Protein AF-A0A8C8XT59-F1 (afdb_monomer)

Structure (mmCIF, N/CA/C/O backbone):
data_AF-A0A8C8XT59-F1
#
_entry.id   AF-A0A8C8XT59-F1
#
loop_
_atom_site.group_PDB
_atom_site.id
_atom_site.type_symbol
_atom_site.label_atom_id
_atom_site.label_alt_id
_atom_site.label_comp_id
_atom_site.label_asym_id
_atom_site.label_entity_id
_atom_site.label_seq_id
_atom_site.pdbx_PDB_ins_code
_atom_site.Cartn_x
_atom_site.Cartn_y
_atom_site.Cartn_z
_atom_site.occupancy
_atom_site.B_iso_or_equiv
_atom_site.auth_seq_id
_atom_site.auth_comp_id
_atom_site.auth_asym_id
_atom_site.auth_atom_id
_atom_site.pdbx_PDB_model_num
ATOM 1 N N . MET A 1 1 ? -7.617 4.349 10.724 1.00 51.00 1 MET A N 1
ATOM 2 C CA . MET A 1 1 ? -8.343 3.074 10.554 1.00 51.00 1 MET A CA 1
ATOM 3 C C . MET A 1 1 ? -9.628 3.257 11.309 1.00 51.00 1 MET A C 1
ATOM 5 O O . MET A 1 1 ? -9.541 3.579 12.490 1.00 51.00 1 MET A O 1
ATOM 9 N N . LEU A 1 2 ? -10.764 3.167 10.626 1.00 57.12 2 LEU A N 1
ATOM 10 C CA . LEU A 1 2 ? -12.058 3.222 11.280 1.00 57.12 2 LEU A CA 1
ATOM 11 C C . LEU A 1 2 ? -12.527 1.781 11.447 1.00 57.12 2 LEU A C 1
ATOM 13 O O . LEU A 1 2 ? -12.798 1.103 10.459 1.00 57.12 2 LEU A O 1
ATOM 17 N N . VAL A 1 3 ? -12.543 1.302 12.685 1.00 63.03 3 VAL A N 1
ATOM 18 C CA . VAL A 1 3 ? -13.154 0.014 13.006 1.00 63.03 3 VAL A CA 1
ATOM 19 C C . VAL A 1 3 ? -14.511 0.298 13.617 1.00 63.03 3 VAL A C 1
ATOM 21 O O . VAL A 1 3 ? -14.609 1.035 14.602 1.00 63.03 3 VAL A O 1
ATOM 24 N N . VAL A 1 4 ? -15.543 -0.256 12.991 1.00 64.31 4 VAL A N 1
ATOM 25 C CA . VAL A 1 4 ? -16.928 -0.114 13.422 1.00 64.31 4 VAL A CA 1
ATOM 26 C C . VAL A 1 4 ? -17.381 -1.451 13.983 1.00 64.31 4 VAL A C 1
ATOM 28 O O . VAL A 1 4 ? -17.312 -2.476 13.304 1.00 64.31 4 VAL A O 1
ATOM 31 N N . LEU A 1 5 ? -17.814 -1.439 15.238 1.00 64.94 5 LEU A N 1
ATOM 32 C CA . LEU A 1 5 ? -18.281 -2.619 15.953 1.00 64.94 5 LEU A CA 1
ATOM 33 C C . LEU A 1 5 ? -19.742 -2.391 16.338 1.00 64.94 5 LEU A C 1
ATOM 35 O O . LEU A 1 5 ? -20.040 -1.506 17.144 1.00 64.94 5 LEU A O 1
ATOM 39 N N . GLY A 1 6 ? -20.637 -3.171 15.738 1.00 49.97 6 GLY A N 1
ATOM 40 C CA . GLY A 1 6 ? -22.058 -3.224 16.077 1.00 49.97 6 GLY A CA 1
ATOM 41 C C . GLY A 1 6 ? -22.352 -4.430 16.966 1.00 49.97 6 GLY A C 1
ATOM 42 O O . GLY A 1 6 ? -21.678 -5.452 16.872 1.00 49.97 6 GLY A O 1
ATOM 43 N N . VAL A 1 7 ? -23.345 -4.335 17.846 1.00 54.53 7 VAL A N 1
ATOM 44 C CA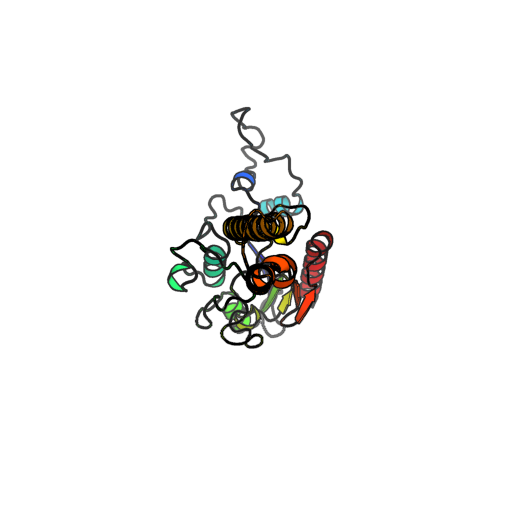 . VAL A 1 7 ? -23.815 -5.487 18.632 1.00 54.53 7 VAL A CA 1
ATOM 45 C C . VAL A 1 7 ? -24.794 -6.272 17.761 1.00 54.53 7 VAL A C 1
ATOM 47 O O . VAL A 1 7 ? -25.781 -5.703 17.303 1.00 54.53 7 VAL A O 1
ATOM 50 N N . GLY A 1 8 ? -24.521 -7.552 17.496 1.00 46.69 8 GLY A N 1
ATOM 51 C CA . GLY A 1 8 ? -25.409 -8.385 16.687 1.00 46.69 8 GLY A CA 1
ATOM 52 C C . GLY A 1 8 ? -26.738 -8.698 17.394 1.00 46.69 8 GLY A C 1
ATOM 53 O O . GLY A 1 8 ? -26.824 -8.633 18.624 1.00 46.69 8 GLY A O 1
ATOM 54 N N . PRO A 1 9 ? -27.781 -9.102 16.645 1.00 45.72 9 PRO A N 1
ATOM 55 C CA . PRO A 1 9 ? -29.134 -9.303 17.174 1.00 45.72 9 PRO A CA 1
ATOM 56 C C . PRO A 1 9 ? -29.263 -10.427 18.220 1.00 45.72 9 PRO A C 1
ATOM 58 O O . PRO A 1 9 ? -30.273 -10.490 18.916 1.00 45.72 9 PRO A O 1
ATOM 61 N N . SER A 1 10 ? -28.268 -11.314 18.361 1.00 44.22 10 SER A N 1
ATOM 62 C CA . SER A 1 10 ? -28.279 -12.403 19.354 1.00 44.22 10 SER A CA 1
ATOM 63 C C . SER A 1 10 ? -27.619 -12.047 20.690 1.00 44.22 10 SER A C 1
ATOM 65 O O . SER A 1 10 ? -27.67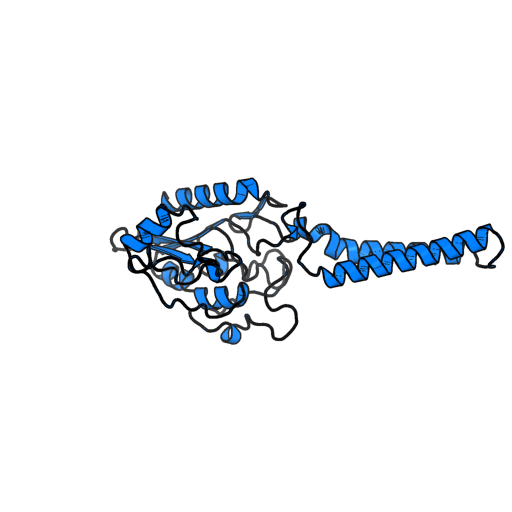4 -12.848 21.625 1.00 44.22 10 SER A O 1
ATOM 67 N N . ALA A 1 11 ? -26.962 -10.890 20.803 1.00 45.44 11 ALA A N 1
ATOM 68 C CA . ALA A 1 11 ? -26.290 -10.490 22.030 1.00 45.44 11 ALA A CA 1
ATOM 69 C C . ALA A 1 11 ? -27.278 -9.751 22.946 1.00 45.44 11 ALA A C 1
ATOM 71 O O . ALA A 1 11 ? -27.765 -8.671 22.633 1.00 45.44 11 ALA A O 1
ATOM 72 N N . SER A 1 12 ? -27.545 -10.324 24.123 1.00 38.19 12 SER A N 1
ATOM 73 C CA . SER A 1 12 ? -28.412 -9.779 25.185 1.00 38.19 12 SER A CA 1
ATOM 74 C C . SER A 1 12 ? -27.895 -8.465 25.823 1.00 38.19 12 SER A C 1
ATOM 76 O O . SER A 1 12 ? -28.272 -8.118 26.947 1.00 38.19 12 SER A O 1
ATOM 78 N N . ALA A 1 13 ? -27.015 -7.722 25.153 1.00 38.34 13 ALA A N 1
ATOM 79 C CA . ALA A 1 13 ? -26.437 -6.481 25.642 1.00 38.34 13 ALA A CA 1
ATOM 80 C C . ALA A 1 13 ? -27.079 -5.286 24.928 1.00 38.34 13 ALA A C 1
ATOM 82 O O . ALA A 1 13 ? -27.217 -5.268 23.709 1.00 38.34 13 ALA A O 1
ATOM 83 N N . ARG A 1 14 ? -27.478 -4.279 25.714 1.00 36.91 14 ARG A N 1
ATOM 84 C CA . ARG A 1 14 ? -27.956 -2.971 25.240 1.00 36.91 14 ARG A CA 1
ATOM 85 C C . ARG A 1 14 ? -27.095 -2.463 24.078 1.00 36.91 14 ARG A C 1
ATOM 87 O O . ARG A 1 14 ? -25.882 -2.629 24.109 1.00 36.91 14 ARG A O 1
ATOM 94 N N . HIS A 1 15 ? -27.748 -1.828 23.104 1.00 38.19 15 HIS A N 1
ATOM 95 C CA . HIS A 1 15 ? -27.184 -1.226 21.894 1.00 38.19 15 HIS A CA 1
ATOM 96 C C . HIS A 1 15 ? -25.965 -0.338 22.220 1.00 38.19 15 HIS A C 1
ATOM 98 O O . HIS A 1 15 ? -26.098 0.862 22.446 1.00 38.19 15 HIS A O 1
ATOM 104 N N . HIS A 1 16 ? -24.773 -0.925 22.285 1.00 45.91 16 HIS A N 1
ATOM 105 C CA . HIS A 1 16 ? -23.523 -0.223 22.549 1.00 45.91 16 HIS A CA 1
ATOM 106 C C . HIS A 1 16 ? -22.630 -0.377 21.326 1.00 45.91 16 HIS A C 1
ATOM 108 O O . HIS A 1 16 ? -21.853 -1.319 21.210 1.00 45.91 16 HIS A O 1
ATOM 114 N N . MET A 1 17 ? -22.771 0.561 20.395 1.00 43.22 17 MET A N 1
ATOM 115 C CA . MET A 1 17 ? -21.865 0.678 19.263 1.00 43.22 17 MET A CA 1
ATOM 116 C C . MET A 1 17 ? -20.533 1.255 19.744 1.00 43.22 17 MET A C 1
ATOM 118 O O . MET A 1 17 ? -20.506 2.305 20.388 1.00 43.22 17 MET A O 1
ATOM 122 N N . GLN A 1 18 ? -19.429 0.573 19.442 1.00 53.47 18 GLN A N 1
ATOM 123 C CA . GLN A 1 18 ? -18.085 1.048 19.771 1.00 53.47 18 GLN A CA 1
ATOM 124 C C . GLN A 1 18 ? -17.338 1.415 18.492 1.00 53.47 18 GLN A C 1
ATOM 126 O O . GLN A 1 18 ? -17.106 0.590 17.609 1.00 53.47 18 GLN A O 1
ATOM 131 N N . LEU A 1 19 ? -16.952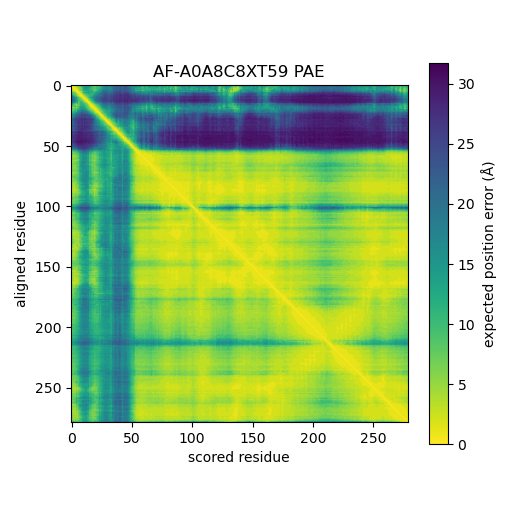 2.686 18.408 1.00 50.00 19 LEU A N 1
ATOM 132 C CA . LEU A 1 19 ? -16.080 3.215 17.368 1.00 50.00 19 LEU A CA 1
ATOM 133 C C . LEU A 1 19 ? -14.646 3.205 17.889 1.00 50.00 19 LEU A C 1
ATOM 135 O O . LEU A 1 19 ? -14.286 3.994 18.761 1.00 50.00 19 LEU A O 1
ATOM 139 N N . LEU A 1 20 ? -13.817 2.321 17.338 1.00 55.84 20 LEU A N 1
ATOM 140 C CA . LEU A 1 20 ? -12.383 2.330 17.602 1.00 55.84 20 LEU A CA 1
ATOM 141 C C . LEU A 1 20 ? -11.686 3.111 16.491 1.00 55.84 20 LEU A C 1
ATOM 143 O O . LEU A 1 20 ? -11.469 2.631 15.375 1.00 55.84 20 LEU A O 1
ATOM 147 N N . LEU A 1 21 ? -11.336 4.352 16.818 1.00 48.53 21 LEU A N 1
ATOM 148 C CA . LEU A 1 21 ? -10.569 5.230 15.951 1.00 48.53 21 LEU A CA 1
ATOM 149 C C . LEU A 1 21 ? -9.083 5.066 16.257 1.00 48.53 21 LEU A C 1
ATOM 151 O O . LEU A 1 21 ? -8.594 5.545 17.277 1.00 48.53 21 LEU A O 1
ATOM 155 N N . LYS A 1 22 ? -8.338 4.460 15.327 1.00 43.72 22 LYS A N 1
ATOM 156 C CA . LYS A 1 22 ? -6.908 4.761 15.221 1.00 43.72 22 LYS A CA 1
ATOM 157 C C . LYS A 1 22 ? -6.769 5.933 14.252 1.00 43.72 22 LYS A C 1
ATOM 159 O O . LYS A 1 22 ? -7.074 5.732 13.065 1.00 43.72 22 LYS A O 1
ATOM 164 N N . PRO A 1 23 ? -6.345 7.121 14.710 1.00 33.69 23 PRO A N 1
ATOM 165 C CA . PRO A 1 23 ? -6.149 8.268 13.839 1.00 33.69 23 PRO A CA 1
ATOM 166 C C . PRO A 1 23 ? -5.314 7.859 12.626 1.00 33.69 23 PRO A C 1
ATOM 168 O O . PRO A 1 23 ? -4.340 7.106 12.725 1.00 33.69 23 PRO A O 1
ATOM 171 N N . ILE A 1 24 ? -5.797 8.255 11.451 1.00 35.69 24 ILE A N 1
ATOM 172 C CA . ILE A 1 24 ? -5.065 8.104 10.196 1.00 35.69 24 ILE A CA 1
ATOM 173 C C . ILE A 1 24 ? -3.768 8.886 10.388 1.00 35.69 24 ILE A C 1
ATOM 175 O O . ILE A 1 24 ? -3.827 9.995 10.907 1.00 35.69 24 ILE A O 1
ATOM 179 N N . GLU A 1 25 ? -2.627 8.282 10.049 1.00 35.12 25 GLU A N 1
ATOM 180 C CA . GLU A 1 25 ? -1.307 8.919 10.098 1.00 35.12 25 GLU A CA 1
ATOM 181 C C . GLU A 1 25 ? -1.382 10.302 9.436 1.00 35.12 25 GLU A C 1
ATOM 183 O O . GLU A 1 25 ? -1.327 10.421 8.215 1.00 35.12 25 GLU A O 1
ATOM 188 N N . MET A 1 26 ? -1.565 11.348 10.245 1.00 27.73 26 MET A N 1
ATOM 189 C CA . MET A 1 26 ? -1.237 12.708 9.859 1.00 27.73 26 MET A CA 1
ATOM 190 C C . MET A 1 26 ? 0.275 12.801 9.989 1.00 27.73 26 MET A C 1
ATOM 192 O O . MET A 1 26 ? 0.849 12.383 10.992 1.00 27.73 26 MET A O 1
ATOM 196 N N . HIS A 1 27 ? 0.914 13.273 8.927 1.00 28.00 27 HIS A N 1
ATOM 197 C CA . HIS A 1 27 ? 2.349 13.168 8.672 1.00 28.00 27 HIS A CA 1
ATOM 198 C C . HIS A 1 27 ? 3.265 13.929 9.650 1.00 28.00 27 HIS A C 1
ATOM 200 O O . HIS A 1 27 ? 4.450 14.091 9.364 1.00 28.00 27 HIS A O 1
ATOM 206 N N . SER A 1 28 ? 2.782 14.378 10.810 1.00 27.06 28 SER A N 1
ATOM 207 C CA . SER A 1 28 ? 3.645 14.943 11.837 1.00 27.06 28 SER A CA 1
ATOM 208 C C . SER A 1 28 ? 3.163 14.612 13.250 1.00 27.06 28 SER A C 1
ATOM 210 O O . SER A 1 28 ? 1.988 14.712 13.599 1.00 27.06 28 SER A O 1
ATOM 212 N N . ALA A 1 29 ? 4.122 14.263 14.106 1.00 29.53 29 ALA A N 1
ATOM 213 C CA . ALA A 1 29 ? 3.926 14.141 15.547 1.00 29.53 29 ALA A CA 1
ATOM 214 C C . ALA A 1 29 ? 3.460 15.460 16.208 1.00 29.53 29 ALA A C 1
ATOM 216 O O . ALA A 1 29 ? 3.043 15.445 17.363 1.00 29.53 29 ALA A O 1
ATOM 217 N N . SER A 1 30 ? 3.491 16.588 15.485 1.00 28.59 30 SER A N 1
ATOM 218 C CA . SER A 1 30 ? 3.105 17.909 15.989 1.00 28.59 30 SER A CA 1
ATOM 219 C C . SER A 1 30 ? 1.592 18.152 16.059 1.00 28.59 30 SER A C 1
ATOM 221 O O . SER A 1 30 ? 1.168 19.048 16.780 1.00 28.59 30 SER A O 1
ATOM 223 N N . THR A 1 31 ? 0.741 17.350 15.404 1.00 34.50 31 THR A N 1
ATOM 224 C CA . THR A 1 31 ? -0.724 17.565 15.461 1.00 34.50 31 THR A CA 1
ATOM 225 C C . THR A 1 31 ? -1.366 17.072 16.769 1.00 34.50 31 THR A C 1
ATOM 227 O O . THR A 1 31 ? -2.452 17.514 17.131 1.00 34.50 31 THR A O 1
ATOM 230 N N . PHE A 1 32 ? -0.706 16.181 17.519 1.00 36.03 32 PHE A N 1
ATOM 231 C CA . PHE A 1 32 ? -1.263 15.607 18.755 1.00 36.03 32 PHE A CA 1
ATOM 232 C C . PHE A 1 32 ? -1.091 16.475 20.005 1.00 36.03 32 PHE A C 1
ATOM 234 O O . PHE A 1 32 ? -1.748 16.231 21.014 1.00 36.03 32 PHE A O 1
ATOM 241 N N . GLN A 1 33 ? -0.231 17.492 19.963 1.00 37.78 33 GLN A N 1
ATOM 242 C CA . GLN A 1 33 ? 0.128 18.302 21.135 1.00 37.78 33 GLN A CA 1
ATOM 243 C C . GLN A 1 33 ? -0.915 19.368 21.512 1.00 37.78 33 GLN A C 1
ATOM 245 O O . GLN A 1 33 ? -0.670 20.203 22.378 1.00 37.78 33 GLN A O 1
ATOM 250 N N . CYS A 1 34 ? -2.098 19.307 20.901 1.00 40.50 34 CYS A N 1
ATOM 251 C CA . CYS A 1 34 ? -3.013 20.430 20.771 1.00 40.50 34 CYS A CA 1
ATOM 252 C C . CYS A 1 34 ? -4.336 20.329 21.510 1.00 40.50 34 CYS A C 1
ATOM 254 O O . CYS A 1 34 ? -5.321 20.931 21.100 1.00 40.50 34 CYS A O 1
ATOM 256 N N . MET A 1 35 ? -4.375 19.586 22.605 1.00 47.50 35 MET A N 1
ATOM 257 C CA . MET A 1 35 ? -5.586 19.457 23.400 1.00 47.50 35 MET A CA 1
ATOM 258 C C . MET A 1 35 ? -5.196 19.542 24.872 1.00 47.50 35 MET A C 1
ATOM 260 O O . MET A 1 35 ? -4.985 18.527 25.520 1.00 47.50 35 MET A O 1
ATOM 264 N N . ASP A 1 36 ? -5.061 20.760 25.395 1.00 44.38 36 ASP A N 1
ATOM 265 C CA . ASP A 1 36 ? -5.015 21.062 26.829 1.00 44.38 36 ASP A CA 1
ATOM 266 C C . ASP A 1 36 ? -5.765 22.388 27.075 1.00 44.38 36 ASP A C 1
ATOM 268 O O . ASP A 1 36 ? -5.272 23.442 26.664 1.00 44.38 36 ASP A O 1
ATOM 272 N N . PRO A 1 37 ? -6.952 22.377 27.720 1.00 42.38 37 PRO A N 1
ATOM 273 C CA . PRO A 1 37 ? -7.732 23.588 27.951 1.00 42.38 37 PRO A CA 1
ATOM 274 C C . PRO A 1 37 ? -7.069 24.538 28.961 1.00 42.38 37 PRO A C 1
ATOM 276 O O . PRO A 1 37 ? -7.394 25.722 28.983 1.00 42.38 37 PRO A O 1
ATOM 279 N N . HIS A 1 38 ? -6.088 24.075 29.746 1.00 42.56 38 HIS A N 1
ATOM 280 C CA . HIS A 1 38 ? -5.308 24.935 30.641 1.00 42.56 38 HIS A CA 1
ATOM 281 C C . HIS A 1 38 ? -4.109 25.609 29.950 1.00 42.56 38 HIS A C 1
ATOM 283 O O . HIS A 1 38 ? -3.421 26.418 30.574 1.00 42.56 38 HIS A O 1
ATOM 289 N N . LYS A 1 39 ? -3.872 25.332 28.657 1.00 42.19 39 LYS A N 1
ATOM 290 C CA . LYS A 1 39 ? -2.784 25.919 27.852 1.00 42.19 39 LYS A CA 1
ATOM 291 C C . LYS A 1 39 ? -3.242 26.680 26.608 1.00 42.19 39 LYS A C 1
ATOM 293 O O . LYS A 1 39 ? -2.402 27.031 25.786 1.00 42.19 39 LYS A O 1
ATOM 298 N N . LEU A 1 40 ? -4.524 27.035 26.502 1.00 42.66 40 LEU A N 1
ATOM 299 C CA . LEU A 1 40 ? -5.017 27.918 25.431 1.00 42.66 40 LEU A CA 1
ATOM 300 C C . LEU A 1 40 ? -4.289 29.278 25.377 1.00 42.66 40 LEU A C 1
ATOM 302 O O . LEU A 1 40 ? -4.210 29.878 24.312 1.00 42.66 40 LEU A O 1
ATOM 306 N N . ASN A 1 41 ? -3.689 29.725 26.489 1.00 38.72 41 ASN A N 1
ATOM 307 C CA . ASN A 1 41 ? -3.027 31.032 26.589 1.00 38.72 41 ASN A CA 1
ATOM 308 C C . ASN A 1 41 ? -1.509 30.965 26.849 1.00 38.72 41 ASN A C 1
ATOM 310 O O . ASN A 1 41 ? -0.899 31.991 27.140 1.00 38.72 41 ASN A O 1
ATOM 314 N N . ALA A 1 42 ? -0.877 29.789 26.777 1.00 41.12 42 ALA A N 1
ATOM 315 C CA . ALA A 1 42 ? 0.540 29.632 27.118 1.00 41.12 42 ALA A CA 1
ATOM 316 C C . ALA A 1 42 ? 1.330 28.964 25.985 1.00 41.12 42 ALA A C 1
ATOM 318 O O . ALA A 1 42 ? 1.814 27.843 26.127 1.00 41.12 42 ALA A O 1
ATOM 319 N N . CYS A 1 43 ? 1.497 29.684 24.874 1.00 42.91 43 CYS A N 1
ATOM 320 C CA . CYS A 1 43 ? 2.603 29.469 23.940 1.00 42.91 43 CYS A CA 1
ATOM 321 C C . CYS A 1 43 ? 3.812 30.279 24.447 1.00 42.91 43 CYS A C 1
ATOM 323 O O . CYS A 1 43 ? 3.811 31.499 24.299 1.00 42.91 43 CYS A O 1
ATOM 325 N N . PRO A 1 44 ? 4.850 29.672 25.060 1.00 42.62 44 PRO A N 1
ATOM 326 C CA . PRO A 1 44 ? 5.933 30.437 25.683 1.00 42.62 44 PRO A CA 1
ATOM 327 C C . PRO A 1 44 ? 7.012 30.890 24.688 1.00 42.62 44 PRO A C 1
ATOM 329 O O . PRO A 1 44 ? 7.993 31.502 25.108 1.00 42.62 44 PRO A O 1
ATOM 332 N N . ARG A 1 45 ? 6.900 30.547 23.394 1.00 39.72 45 ARG A N 1
ATOM 333 C CA . ARG A 1 45 ? 7.899 30.892 22.372 1.00 39.72 45 ARG A CA 1
ATOM 334 C C . ARG A 1 45 ? 7.251 31.221 21.021 1.00 39.72 45 ARG A C 1
ATOM 336 O O . ARG A 1 45 ? 6.417 30.433 20.579 1.00 39.72 45 ARG A O 1
ATOM 343 N N . PRO A 1 46 ? 7.662 32.314 20.349 1.00 37.03 46 PRO A N 1
ATOM 344 C CA . PRO A 1 46 ? 7.143 32.686 19.029 1.00 37.03 46 PRO A CA 1
ATOM 345 C C . PRO A 1 46 ? 7.569 31.761 17.876 1.00 37.03 46 PRO A C 1
ATOM 347 O O . PRO A 1 46 ? 6.997 31.865 16.799 1.00 37.03 46 PRO A O 1
ATOM 350 N N . ASP A 1 47 ? 8.520 30.842 18.088 1.00 40.88 47 ASP A N 1
ATOM 351 C CA . ASP A 1 47 ? 9.223 30.169 16.980 1.00 40.88 47 ASP A CA 1
ATOM 352 C C . ASP A 1 47 ? 8.994 28.645 16.899 1.00 40.88 47 ASP A C 1
ATOM 354 O O . ASP A 1 47 ? 9.771 27.929 16.268 1.00 40.88 47 ASP A O 1
ATOM 358 N N . SER A 1 48 ? 7.949 28.102 17.534 1.00 41.06 48 SER A N 1
ATOM 359 C CA . SER A 1 48 ? 7.667 26.657 17.477 1.00 41.06 48 SER A CA 1
ATOM 360 C C . SER A 1 48 ? 6.177 26.343 17.336 1.00 41.06 48 SER A C 1
ATOM 362 O O . SER A 1 48 ? 5.469 26.233 18.333 1.00 41.06 48 SER A O 1
ATOM 364 N N . ASP A 1 49 ? 5.736 26.227 16.083 1.00 43.22 49 ASP A N 1
ATOM 365 C CA . ASP A 1 49 ? 4.841 25.206 15.500 1.00 43.22 49 ASP A CA 1
ATOM 366 C C . ASP A 1 49 ? 3.746 24.559 16.382 1.00 43.22 49 ASP A C 1
ATOM 368 O O . ASP A 1 49 ? 3.478 23.358 16.316 1.00 43.22 49 ASP A O 1
ATOM 372 N N . CYS A 1 50 ? 3.067 25.354 17.206 1.00 44.16 50 CYS A N 1
ATOM 373 C CA . CYS A 1 50 ? 1.897 24.928 17.967 1.00 44.16 50 CYS A CA 1
ATOM 374 C C . CYS A 1 50 ? 0.638 25.245 17.138 1.00 44.16 50 CYS A C 1
ATOM 376 O O . CYS A 1 50 ? 0.067 26.327 17.245 1.00 44.16 50 CYS A O 1
ATOM 378 N N . LEU A 1 51 ? 0.193 24.314 16.284 1.00 50.78 51 LEU A N 1
ATOM 379 C CA . LEU A 1 51 ? -1.021 24.455 15.447 1.00 50.78 51 LEU A CA 1
ATOM 380 C C . LEU A 1 51 ? -2.351 24.368 16.233 1.00 50.78 51 LEU A C 1
ATOM 382 O O . LEU A 1 51 ? -3.437 24.270 15.654 1.00 50.78 51 LEU A O 1
ATOM 386 N N . CYS A 1 52 ? -2.269 24.394 17.558 1.00 44.47 52 CYS A N 1
ATOM 387 C CA . CYS A 1 52 ? -3.326 24.065 18.499 1.00 44.47 52 CYS A CA 1
ATOM 388 C C . CYS A 1 52 ? -4.342 25.203 18.613 1.00 44.47 52 CYS A C 1
ATOM 390 O O . CYS A 1 52 ? -4.251 26.042 19.500 1.00 44.47 52 CYS A O 1
ATOM 392 N N . GLY A 1 53 ? -5.269 25.260 17.657 1.00 52.09 53 GLY A N 1
ATOM 393 C CA . GLY A 1 53 ? -6.261 26.332 17.510 1.00 52.09 53 GLY A CA 1
ATOM 394 C C . GLY A 1 53 ? -6.385 26.874 16.081 1.00 52.09 53 GLY A C 1
ATOM 395 O O . GLY A 1 53 ? -7.318 27.614 15.788 1.00 52.09 53 GLY A O 1
ATOM 396 N N . LEU A 1 54 ? -5.480 26.488 15.172 1.00 62.69 54 LEU A N 1
ATOM 397 C CA . LEU A 1 54 ? -5.529 26.866 13.751 1.00 62.69 54 LEU A CA 1
ATOM 398 C C . LEU A 1 54 ? -6.371 25.899 12.901 1.00 62.69 54 LEU A C 1
ATOM 400 O O . LEU A 1 54 ? -6.922 26.291 11.873 1.00 62.69 54 LEU A O 1
ATOM 404 N N . LEU A 1 55 ? -6.482 24.636 13.319 1.00 77.88 55 LEU A N 1
ATOM 405 C CA . LEU A 1 55 ? -7.226 23.598 12.604 1.00 77.88 55 LEU A CA 1
ATOM 406 C C . LEU A 1 55 ? -8.664 23.504 13.125 1.00 77.88 55 LEU A C 1
ATOM 408 O O . LEU A 1 55 ? -8.899 23.480 14.328 1.00 77.88 55 LEU A O 1
ATOM 412 N N . ARG A 1 56 ? -9.639 23.425 12.213 1.00 86.25 56 ARG A N 1
ATOM 413 C CA . ARG A 1 56 ? -11.056 23.254 12.566 1.00 86.25 56 ARG A CA 1
ATOM 414 C C . ARG A 1 56 ? -11.386 21.770 12.724 1.00 86.25 56 ARG A C 1
ATOM 416 O O . ARG A 1 56 ? -11.633 21.093 11.728 1.00 86.25 56 ARG A O 1
ATOM 423 N N . THR A 1 57 ? -11.439 21.284 13.963 1.00 87.75 57 THR A N 1
ATOM 424 C CA . THR A 1 57 ? -11.752 19.882 14.299 1.00 87.75 57 THR A CA 1
ATOM 425 C C . THR A 1 57 ? -12.954 19.719 15.243 1.00 87.75 57 THR A C 1
ATOM 427 O O . THR A 1 57 ? -12.920 18.854 16.117 1.00 87.75 57 THR A O 1
ATOM 430 N N . PRO A 1 58 ? -14.080 20.434 15.035 1.00 90.38 58 PRO A N 1
ATOM 431 C CA . PRO A 1 58 ? -15.146 20.557 16.039 1.00 90.38 58 PRO A CA 1
ATOM 432 C C . PRO A 1 58 ? -15.745 19.216 16.493 1.00 90.38 58 PRO A C 1
ATOM 434 O O . PRO A 1 58 ? -16.119 19.058 17.649 1.00 90.38 58 PRO A O 1
ATOM 437 N N . ASN A 1 59 ? -15.815 18.219 15.602 1.00 89.00 59 ASN A N 1
ATOM 438 C CA . ASN A 1 59 ? -16.320 16.890 15.957 1.00 89.00 59 ASN A CA 1
ATOM 439 C C . ASN A 1 59 ? -15.350 16.095 16.844 1.00 89.00 59 ASN A C 1
ATOM 441 O O . ASN A 1 59 ? -15.802 15.336 17.693 1.00 89.00 59 ASN A O 1
ATOM 445 N N . ILE A 1 60 ? -14.038 16.248 16.644 1.00 86.88 60 ILE A N 1
ATOM 446 C CA . ILE A 1 60 ? -13.019 15.568 17.455 1.00 86.88 60 ILE A CA 1
ATOM 447 C C . ILE A 1 60 ? -12.860 16.280 18.797 1.00 86.88 60 ILE A C 1
ATOM 449 O O . ILE A 1 60 ? -12.746 15.612 19.820 1.00 86.88 60 ILE A O 1
ATOM 453 N N . ASP A 1 61 ? -12.914 17.613 18.798 1.00 85.75 61 ASP A N 1
ATOM 454 C CA . ASP A 1 61 ? -12.844 18.420 20.017 1.00 85.75 61 ASP A CA 1
ATOM 455 C C . ASP A 1 61 ? -14.011 18.063 20.946 1.00 85.75 61 ASP A C 1
ATOM 457 O O . ASP A 1 61 ? -13.794 17.730 22.109 1.00 85.75 61 ASP A O 1
ATOM 461 N N . ARG A 1 62 ? -15.228 17.958 20.392 1.00 89.75 62 ARG A N 1
ATOM 462 C CA . ARG A 1 62 ? -16.405 17.472 21.123 1.00 89.75 62 ARG A CA 1
ATOM 463 C C . ARG A 1 62 ? -16.217 16.061 21.695 1.00 89.75 62 ARG A C 1
ATOM 465 O O . ARG A 1 62 ? -16.558 15.831 22.848 1.00 89.75 62 ARG A O 1
ATOM 472 N N . LEU A 1 63 ? -15.640 15.117 20.939 1.00 88.88 63 LEU A N 1
ATOM 473 C CA . LEU A 1 63 ? -15.339 13.769 21.458 1.00 88.88 63 LEU A CA 1
ATOM 474 C C . LEU A 1 63 ? -14.327 13.795 22.616 1.00 88.88 63 LEU A C 1
ATOM 476 O O . LEU A 1 63 ? -14.405 12.957 23.513 1.00 88.88 63 LEU A O 1
ATOM 480 N N . ALA A 1 64 ? -13.370 14.725 22.595 1.00 88.62 64 ALA A N 1
ATOM 481 C CA . ALA A 1 64 ? -12.397 14.890 23.670 1.00 88.62 64 ALA A CA 1
ATOM 482 C C . ALA A 1 64 ? -13.007 15.548 24.920 1.00 88.62 64 ALA A C 1
ATOM 484 O O . ALA A 1 64 ? -12.576 15.233 26.027 1.00 88.62 64 ALA A O 1
ATOM 485 N N . GLU A 1 65 ? -13.988 16.437 24.745 1.00 91.62 65 GLU A N 1
ATOM 486 C CA . GLU A 1 65 ? -14.742 17.084 25.828 1.00 91.62 65 GLU A CA 1
ATOM 487 C C . GLU A 1 65 ? -15.751 16.137 26.492 1.00 91.62 65 GLU A C 1
ATOM 489 O O . GLU A 1 65 ? -15.886 16.139 27.713 1.00 91.62 65 GLU A O 1
ATOM 494 N N . GLU A 1 66 ? -16.438 15.306 25.703 1.00 93.88 66 GLU A N 1
ATOM 495 C CA . GLU A 1 66 ? -17.446 14.350 26.186 1.00 93.88 66 GLU A CA 1
ATOM 496 C C . GLU A 1 66 ? -16.832 13.023 26.684 1.00 93.88 66 GLU A C 1
ATOM 498 O O . GLU A 1 66 ? -17.522 12.209 27.300 1.00 93.88 66 GLU A O 1
ATOM 503 N N . GLY A 1 67 ? -15.546 12.781 26.406 1.00 90.25 67 GLY A N 1
ATOM 504 C CA . GLY A 1 67 ? -14.871 11.504 26.636 1.00 90.25 67 GLY A CA 1
ATOM 505 C C . GLY A 1 67 ? -13.609 11.584 27.497 1.00 90.25 67 GLY A C 1
ATOM 506 O O . GLY A 1 67 ? -13.409 12.485 28.308 1.00 90.25 67 GLY A O 1
ATOM 507 N N . VAL A 1 68 ? -12.731 10.590 27.324 1.00 88.31 68 VAL A N 1
ATOM 508 C CA . VAL A 1 68 ? -11.411 10.552 27.970 1.00 88.31 68 VAL A CA 1
ATOM 509 C C . VAL A 1 68 ? -10.341 10.928 26.958 1.00 88.31 68 VAL A C 1
ATOM 511 O O . VAL A 1 68 ? -10.215 10.304 25.904 1.00 88.31 68 VAL A O 1
ATOM 514 N N . ARG A 1 69 ? -9.500 11.898 27.320 1.00 85.94 69 ARG A N 1
ATOM 515 C CA . ARG A 1 69 ? -8.331 12.283 26.531 1.00 85.94 69 ARG A CA 1
ATOM 516 C C . ARG A 1 69 ? -7.056 11.654 27.082 1.00 85.94 69 ARG A C 1
ATOM 518 O O . ARG A 1 69 ? -6.643 11.936 28.205 1.00 85.94 69 ARG A O 1
ATOM 525 N N . LEU A 1 70 ? -6.387 10.855 26.254 1.00 83.31 70 LEU A N 1
ATOM 526 C CA . LEU A 1 70 ? -5.094 10.261 26.586 1.00 83.31 70 LEU A CA 1
ATOM 527 C C . LEU A 1 70 ? -3.963 11.255 26.296 1.00 83.31 70 LEU A C 1
ATOM 529 O O . LEU A 1 70 ? -3.678 11.559 25.142 1.00 83.31 70 LEU A O 1
ATOM 533 N N . THR A 1 71 ? -3.290 11.736 27.338 1.00 86.69 71 THR A N 1
ATOM 534 C CA . THR A 1 71 ? -2.124 12.632 27.210 1.00 86.69 71 THR A CA 1
ATOM 535 C C . THR A 1 71 ? -0.828 11.884 26.888 1.00 86.69 71 THR A C 1
ATOM 537 O O . THR A 1 71 ? 0.128 12.485 26.405 1.00 86.69 71 THR A O 1
ATOM 540 N N . GLN A 1 72 ? -0.799 10.566 27.116 1.00 89.06 72 GLN A N 1
ATOM 541 C CA . GLN A 1 72 ? 0.317 9.677 26.785 1.00 89.06 72 GLN A CA 1
ATOM 542 C C . GLN A 1 72 ? -0.179 8.418 26.063 1.00 89.06 72 GLN A C 1
ATOM 544 O O . GLN A 1 72 ? -0.187 7.320 26.616 1.00 89.06 72 GLN A O 1
ATOM 549 N N . HIS A 1 73 ? -0.604 8.572 24.809 1.00 86.12 73 HIS A N 1
ATOM 550 C CA . HIS A 1 73 ? -0.953 7.443 23.947 1.00 86.12 73 HIS A CA 1
ATOM 551 C C . HIS A 1 73 ? 0.237 7.061 23.056 1.00 86.12 73 HIS A C 1
ATOM 553 O O . HIS A 1 73 ? 0.543 7.751 22.085 1.00 86.12 73 HIS A O 1
ATOM 559 N N . LEU A 1 74 ? 0.929 5.972 23.399 1.00 90.38 74 LEU A N 1
ATOM 560 C CA . LEU A 1 74 ? 2.136 5.529 22.698 1.00 90.38 74 LEU A CA 1
ATOM 561 C C . LEU A 1 74 ? 1.809 4.415 21.701 1.00 90.38 74 LEU A C 1
ATOM 563 O O . LEU A 1 74 ? 1.310 3.353 22.071 1.00 90.38 74 LEU A O 1
ATOM 567 N N . ALA A 1 75 ? 2.123 4.642 20.427 1.00 89.69 75 ALA A N 1
ATOM 568 C CA . ALA A 1 75 ? 2.042 3.601 19.412 1.00 89.69 75 ALA A CA 1
ATOM 569 C C . ALA A 1 75 ? 3.171 2.574 19.602 1.00 89.69 75 ALA A C 1
ATOM 571 O O . ALA A 1 75 ? 4.314 2.943 19.858 1.00 89.69 75 ALA A O 1
ATOM 572 N N . ALA A 1 76 ? 2.868 1.288 19.404 1.00 90.81 76 ALA A N 1
ATOM 573 C CA . ALA A 1 76 ? 3.838 0.202 19.580 1.00 90.81 76 ALA A CA 1
ATOM 574 C C . ALA A 1 76 ? 5.023 0.250 18.594 1.00 90.81 76 ALA A C 1
ATOM 576 O O . ALA A 1 76 ? 6.069 -0.331 18.866 1.00 90.81 76 ALA A O 1
ATOM 577 N N . ALA A 1 77 ? 4.855 0.928 17.455 1.00 90.94 77 ALA A N 1
ATOM 578 C CA . ALA A 1 77 ? 5.898 1.122 16.456 1.00 90.94 77 ALA A CA 1
ATOM 579 C C . ALA A 1 77 ? 5.687 2.437 15.678 1.00 90.94 77 ALA A C 1
ATOM 581 O O . ALA A 1 77 ? 4.537 2.870 15.519 1.00 90.94 77 ALA A O 1
ATOM 582 N N . PRO A 1 78 ? 6.764 3.039 15.134 1.00 90.19 78 PRO A N 1
ATOM 583 C CA . PRO A 1 78 ? 6.715 4.289 14.370 1.00 90.19 78 PRO A CA 1
ATOM 584 C C . PRO A 1 78 ? 6.357 4.097 12.882 1.00 90.19 78 PRO A C 1
ATOM 586 O O . PRO A 1 78 ? 6.551 5.010 12.087 1.00 90.19 78 PRO A O 1
ATOM 589 N N . LEU A 1 79 ? 5.890 2.910 12.479 1.00 90.88 79 LEU A N 1
ATOM 590 C CA . LEU A 1 79 ? 5.585 2.562 11.086 1.00 90.88 79 LEU A CA 1
ATOM 591 C C . LEU A 1 79 ? 4.213 1.905 10.960 1.00 90.88 79 LEU A C 1
ATOM 593 O O . LEU A 1 79 ? 3.759 1.222 11.880 1.00 90.88 79 LEU A O 1
ATOM 597 N N . CYS A 1 80 ? 3.585 2.059 9.791 1.00 91.06 80 CYS A N 1
ATOM 598 C CA . CYS A 1 80 ? 2.199 1.664 9.564 1.00 91.06 80 CYS A CA 1
ATOM 599 C C . CYS A 1 80 ? 1.919 0.198 9.936 1.00 91.06 80 CYS A C 1
ATOM 601 O O . CYS A 1 80 ? 1.106 -0.062 10.822 1.00 91.06 80 CYS A O 1
ATOM 603 N N . THR A 1 81 ? 2.570 -0.740 9.237 1.00 94.81 81 THR A N 1
ATOM 604 C CA . THR A 1 81 ? 2.355 -2.192 9.344 1.00 94.81 81 THR A CA 1
ATOM 605 C C . THR A 1 81 ? 2.600 -2.726 10.764 1.00 94.81 81 THR A C 1
ATOM 607 O O . THR A 1 81 ? 1.670 -3.302 11.333 1.00 94.81 81 THR A O 1
ATOM 610 N N . PRO A 1 82 ? 3.764 -2.493 11.409 1.00 95.25 82 PRO A N 1
ATOM 611 C CA . PRO A 1 82 ? 4.003 -2.996 12.767 1.00 95.25 82 PRO A CA 1
ATOM 612 C C . PRO A 1 82 ? 3.090 -2.344 13.818 1.00 95.25 82 PRO A C 1
ATOM 614 O O . PRO A 1 82 ? 2.594 -2.986 14.746 1.00 95.25 82 PRO A O 1
ATOM 617 N N . SER A 1 83 ? 2.789 -1.052 13.661 1.00 94.12 83 SER A N 1
ATOM 618 C CA . SER A 1 83 ? 1.896 -0.342 14.579 1.00 94.12 83 SER A CA 1
ATOM 619 C C . SER A 1 83 ? 0.458 -0.862 14.480 1.00 94.12 83 SER A C 1
ATOM 621 O O . SER A 1 83 ? -0.290 -0.855 15.460 1.00 94.12 83 SER A O 1
ATOM 623 N N . ARG A 1 84 ? 0.028 -1.281 13.286 1.00 95.56 84 ARG A N 1
ATOM 624 C CA . ARG A 1 84 ? -1.309 -1.834 13.033 1.00 95.56 84 ARG A CA 1
ATOM 625 C C . ARG A 1 84 ? -1.424 -3.293 13.441 1.00 95.56 84 ARG A C 1
ATOM 627 O O . ARG A 1 84 ? -2.424 -3.616 14.073 1.00 95.56 84 ARG A O 1
ATOM 634 N N . SER A 1 85 ? -0.417 -4.132 13.191 1.00 96.56 85 SER A N 1
ATOM 635 C CA . SER A 1 85 ? -0.424 -5.509 13.711 1.00 96.56 85 SER A CA 1
ATOM 636 C C . SER A 1 85 ? -0.512 -5.501 15.230 1.00 96.56 85 SER A C 1
ATOM 638 O O . SER A 1 85 ? -1.335 -6.217 15.797 1.00 96.56 85 SER A O 1
ATOM 640 N N . SER A 1 86 ? 0.248 -4.619 15.883 1.00 96.25 86 SER A N 1
ATOM 641 C CA . SER A 1 86 ? 0.225 -4.512 17.341 1.00 96.25 86 SER A CA 1
ATOM 642 C C . SER A 1 86 ? -1.114 -4.020 17.881 1.00 96.25 86 SER A C 1
ATOM 644 O O . SER A 1 86 ? -1.590 -4.510 18.899 1.00 96.25 86 SER A O 1
ATOM 646 N N . PHE A 1 87 ? -1.758 -3.084 17.181 1.00 96.19 87 PHE A N 1
ATOM 647 C CA . PHE A 1 87 ? -3.098 -2.621 17.541 1.00 96.19 87 PHE A CA 1
ATOM 648 C C . PHE A 1 87 ? -4.156 -3.723 17.387 1.00 96.19 87 PHE A C 1
ATOM 650 O O . PHE A 1 87 ? -5.028 -3.855 18.237 1.00 96.19 87 PHE A O 1
ATOM 657 N N . LEU A 1 88 ? -4.081 -4.517 16.317 1.00 97.12 88 LEU A N 1
ATOM 658 C CA . LEU A 1 88 ? -5.049 -5.580 16.047 1.00 97.12 88 LEU A CA 1
ATOM 659 C C . LEU A 1 88 ? -4.913 -6.749 17.024 1.00 97.12 88 LEU A C 1
ATOM 661 O O . LEU A 1 88 ? -5.926 -7.301 17.435 1.00 97.12 88 LEU A O 1
ATOM 665 N N . THR A 1 89 ? -3.685 -7.113 17.390 1.00 97.44 89 THR A N 1
ATOM 666 C CA . THR A 1 89 ? -3.381 -8.325 18.175 1.00 97.44 89 THR A CA 1
ATOM 667 C C . THR A 1 89 ? -3.146 -8.059 19.663 1.00 97.44 89 THR A C 1
ATOM 669 O O . THR A 1 89 ? -3.116 -8.994 20.458 1.00 97.44 89 THR A O 1
ATOM 672 N N . GLY A 1 90 ? -2.907 -6.804 20.060 1.00 96.50 90 GLY A N 1
ATOM 673 C CA . GLY A 1 90 ? -2.452 -6.461 21.413 1.00 96.50 90 GLY A CA 1
ATOM 674 C C . GLY A 1 90 ? -1.041 -6.972 21.742 1.00 96.50 90 GLY A C 1
ATOM 675 O O . GLY A 1 90 ? -0.633 -6.963 22.903 1.00 96.50 90 GLY A O 1
ATOM 676 N N . ARG A 1 91 ? -0.285 -7.441 20.742 1.00 96.44 91 ARG A N 1
ATOM 677 C CA . ARG A 1 91 ? 1.056 -8.023 20.883 1.00 96.44 91 ARG A CA 1
ATOM 678 C C . ARG A 1 91 ? 2.062 -7.174 20.126 1.00 96.44 91 ARG A C 1
ATOM 680 O O . ARG A 1 91 ? 1.749 -6.637 19.076 1.00 96.44 91 ARG A O 1
ATOM 687 N N . HIS A 1 92 ? 3.295 -7.082 20.613 1.00 96.06 92 HIS A N 1
ATOM 688 C CA . HIS A 1 92 ? 4.345 -6.422 19.837 1.00 96.06 92 HIS A CA 1
ATOM 689 C C . HIS A 1 92 ? 4.535 -7.085 18.467 1.00 96.06 92 HIS A C 1
ATOM 691 O O . HIS A 1 92 ? 4.537 -8.313 18.359 1.00 96.06 92 HIS A O 1
ATOM 697 N N . SER A 1 93 ? 4.745 -6.266 17.440 1.00 94.75 93 SER A N 1
ATOM 698 C CA . SER A 1 93 ? 4.836 -6.681 16.040 1.00 94.75 93 SER A CA 1
ATOM 699 C C . SER A 1 93 ? 5.936 -7.704 15.750 1.00 94.75 93 SER A C 1
ATOM 701 O O . SER A 1 93 ? 5.709 -8.604 14.944 1.00 94.75 93 SER A O 1
ATOM 703 N N . PHE A 1 94 ? 7.067 -7.674 16.461 1.00 93.88 94 PHE A N 1
ATOM 704 C CA . PHE A 1 94 ? 8.100 -8.710 16.340 1.00 93.88 94 PHE A CA 1
ATOM 705 C C . PHE A 1 94 ? 7.600 -10.119 16.703 1.00 93.88 94 PHE A C 1
ATOM 707 O O . PHE A 1 94 ? 8.137 -11.106 16.210 1.00 93.88 94 PHE A O 1
ATOM 714 N N . ARG A 1 95 ? 6.560 -10.248 17.542 1.00 95.56 95 ARG A N 1
ATOM 715 C CA . ARG A 1 95 ? 5.994 -11.557 17.921 1.00 95.56 95 ARG A CA 1
ATOM 716 C C . ARG A 1 95 ? 5.188 -12.208 16.801 1.00 95.56 95 ARG A C 1
ATOM 718 O O . ARG A 1 95 ? 5.052 -13.425 16.810 1.00 95.56 95 ARG A O 1
ATOM 725 N N . SER A 1 96 ? 4.662 -11.395 15.888 1.00 93.62 96 SER A N 1
ATOM 726 C CA . SER A 1 96 ? 3.913 -11.827 14.704 1.00 93.62 96 SER A CA 1
ATOM 727 C C . SER A 1 96 ? 4.766 -11.789 13.432 1.00 93.62 96 SER A C 1
ATOM 729 O O . SER A 1 96 ? 4.243 -11.994 12.345 1.00 93.62 96 SER A O 1
ATOM 731 N N . GLY A 1 97 ? 6.067 -11.484 13.535 1.00 93.19 97 GLY A N 1
ATOM 732 C CA . GLY A 1 97 ? 6.935 -11.318 12.365 1.00 93.19 97 GLY A CA 1
ATOM 733 C C . GLY A 1 97 ? 6.576 -10.113 11.487 1.00 93.19 97 GLY A C 1
ATOM 734 O O . GLY A 1 97 ? 7.037 -10.020 10.357 1.00 93.19 97 GLY A O 1
ATOM 735 N N . MET A 1 98 ? 5.776 -9.168 11.994 1.00 94.62 98 MET A N 1
ATOM 736 C CA . MET A 1 98 ? 5.313 -7.982 11.257 1.00 94.62 98 MET A CA 1
ATOM 737 C C . MET A 1 98 ? 6.293 -6.803 11.356 1.00 94.62 98 MET A C 1
ATOM 739 O O . MET A 1 98 ? 5.889 -5.639 11.334 1.00 94.62 98 MET A O 1
ATOM 743 N N . GLU A 1 99 ? 7.580 -7.107 11.496 1.00 89.06 99 GLU A N 1
ATOM 744 C CA . GLU A 1 99 ? 8.697 -6.168 11.511 1.00 89.06 99 GLU A CA 1
ATOM 745 C C . GLU A 1 99 ? 9.762 -6.659 10.534 1.00 89.06 99 GLU A C 1
ATOM 747 O O . GLU A 1 99 ? 9.995 -7.859 10.421 1.00 89.06 99 GLU A O 1
ATOM 752 N N . ALA A 1 100 ? 10.435 -5.727 9.864 1.00 85.50 100 ALA A N 1
ATOM 753 C CA . ALA A 1 100 ? 11.615 -6.035 9.070 1.00 85.50 100 ALA A CA 1
ATOM 754 C C . ALA A 1 100 ? 12.826 -5.277 9.618 1.00 85.50 100 ALA A C 1
ATOM 756 O O . ALA A 1 100 ? 12.713 -4.143 10.104 1.00 85.50 100 ALA A O 1
ATOM 757 N N . HIS A 1 101 ? 13.984 -5.926 9.533 1.00 78.25 101 HIS A N 1
ATOM 758 C CA . HIS A 1 101 ? 15.272 -5.369 9.945 1.00 78.25 101 HIS A CA 1
ATOM 759 C C . HIS A 1 101 ? 16.032 -4.707 8.787 1.00 78.25 101 HIS A C 1
ATOM 761 O O . HIS A 1 101 ? 16.998 -3.986 9.028 1.00 78.25 101 HIS A O 1
ATOM 767 N N . ASP A 1 102 ? 15.595 -4.925 7.549 1.00 71.62 102 ASP A N 1
ATOM 768 C CA . ASP A 1 102 ? 16.171 -4.364 6.332 1.00 71.62 102 ASP A CA 1
ATOM 769 C C . ASP A 1 102 ? 15.260 -3.279 5.721 1.00 71.62 102 ASP A C 1
ATOM 771 O O . ASP A 1 102 ? 14.293 -2.825 6.336 1.00 71.62 102 ASP A O 1
ATOM 775 N N . GLY A 1 103 ? 15.631 -2.770 4.542 1.00 71.75 103 GLY A N 1
ATOM 776 C CA . GLY A 1 103 ? 15.109 -1.519 3.976 1.00 71.75 103 GLY A CA 1
ATOM 777 C C . GLY A 1 103 ? 13.580 -1.389 3.901 1.00 71.75 103 GLY A C 1
ATOM 778 O O . GLY A 1 103 ? 13.072 -0.272 4.002 1.00 71.75 103 GLY A O 1
ATOM 779 N N . TYR A 1 104 ? 12.833 -2.493 3.793 1.00 83.25 104 TYR A N 1
ATOM 780 C CA . TYR A 1 104 ? 11.370 -2.485 3.675 1.00 83.25 104 TYR A CA 1
ATOM 781 C C . TYR A 1 104 ? 10.682 -2.784 5.007 1.00 83.25 104 TYR A C 1
ATOM 783 O O . TYR A 1 104 ? 10.141 -3.857 5.247 1.00 83.25 104 TYR A O 1
ATOM 791 N N . ARG A 1 105 ? 10.657 -1.779 5.882 1.00 86.88 105 ARG A N 1
ATOM 792 C CA . ARG A 1 105 ? 10.147 -1.896 7.263 1.00 86.88 105 ARG A CA 1
ATOM 793 C C . ARG A 1 105 ? 8.616 -1.883 7.402 1.00 86.88 105 ARG A C 1
ATOM 795 O O . ARG A 1 105 ? 8.084 -1.946 8.509 1.00 86.88 105 ARG A O 1
ATOM 802 N N . ALA A 1 106 ? 7.914 -1.767 6.284 1.00 91.19 106 ALA A N 1
ATOM 803 C CA . ALA A 1 106 ? 6.472 -1.918 6.144 1.00 91.19 106 ALA A CA 1
ATOM 804 C C . ALA A 1 106 ? 6.201 -2.594 4.799 1.00 91.19 106 ALA A C 1
ATOM 806 O O . ALA A 1 106 ? 7.041 -2.519 3.896 1.00 91.19 106 ALA A O 1
ATOM 807 N N . LEU A 1 107 ? 5.028 -3.211 4.654 1.00 92.50 107 LEU A N 1
ATOM 808 C CA . LEU A 1 107 ? 4.617 -3.783 3.372 1.00 92.50 107 LEU A CA 1
ATOM 809 C C . LEU A 1 107 ? 4.650 -2.688 2.297 1.00 92.50 107 LEU A C 1
ATOM 811 O O . LEU A 1 107 ? 4.357 -1.532 2.586 1.00 92.50 107 LEU A O 1
ATOM 815 N N . GLN A 1 108 ? 5.050 -3.041 1.075 1.00 90.56 108 GLN A N 1
ATOM 816 C CA . GLN A 1 108 ? 5.214 -2.079 -0.031 1.00 90.56 108 GLN A CA 1
ATOM 817 C C . GLN A 1 108 ? 4.293 -2.359 -1.224 1.00 90.56 108 GLN A C 1
ATOM 819 O O . GLN A 1 108 ? 4.136 -1.516 -2.105 1.00 90.56 108 GLN A O 1
ATOM 824 N N . TRP A 1 109 ? 3.689 -3.547 -1.265 1.00 92.19 109 TRP A N 1
ATOM 825 C CA . TRP A 1 109 ? 2.974 -4.047 -2.432 1.00 92.19 109 TRP A CA 1
ATOM 826 C C . TRP A 1 109 ? 1.740 -4.841 -2.018 1.00 92.19 109 TRP A C 1
ATOM 828 O O . TRP A 1 109 ? 1.827 -5.704 -1.148 1.00 92.19 109 TRP A O 1
ATOM 838 N N . ASN A 1 110 ? 0.615 -4.621 -2.706 1.00 93.38 110 ASN A N 1
ATOM 839 C CA . ASN A 1 110 ? -0.570 -5.484 -2.571 1.00 93.38 110 ASN A CA 1
ATOM 840 C C . ASN A 1 110 ? -0.328 -6.903 -3.096 1.00 93.38 110 ASN A C 1
ATOM 842 O O . ASN A 1 110 ? -0.970 -7.844 -2.647 1.00 93.38 110 ASN A O 1
ATOM 846 N N . GLY A 1 111 ? 0.569 -7.044 -4.076 1.00 92.06 111 GLY A N 1
ATOM 847 C CA . GLY A 1 111 ? 0.938 -8.334 -4.659 1.00 92.06 111 GLY A CA 1
ATOM 848 C C . GLY A 1 111 ? 2.012 -9.093 -3.879 1.00 92.06 111 GLY A C 1
ATOM 849 O O . GLY A 1 111 ? 2.472 -10.119 -4.368 1.00 92.06 111 GLY A O 1
ATOM 850 N N . GLY A 1 112 ? 2.453 -8.581 -2.726 1.00 91.62 112 GLY A N 1
ATOM 851 C CA . GLY A 1 112 ? 3.380 -9.296 -1.851 1.00 91.62 112 GLY A CA 1
ATOM 852 C C . GLY A 1 112 ? 2.666 -10.385 -1.049 1.00 91.62 112 GLY A C 1
ATOM 853 O O . GLY A 1 112 ? 1.503 -10.221 -0.692 1.00 91.62 112 GLY A O 1
ATOM 854 N N . SER A 1 113 ? 3.386 -11.462 -0.736 1.00 94.62 113 SER A N 1
ATOM 855 C CA . SER A 1 113 ? 2.893 -12.587 0.074 1.00 94.62 113 SER A CA 1
ATOM 856 C C . SER A 1 113 ? 2.986 -12.355 1.586 1.00 94.62 113 SER A C 1
ATOM 858 O O . SER A 1 113 ? 2.586 -13.204 2.369 1.00 94.62 113 SER A O 1
ATOM 860 N N . GLY A 1 114 ? 3.582 -11.238 2.015 1.00 94.19 114 GLY A N 1
ATOM 861 C CA . GLY A 1 114 ? 3.729 -10.905 3.428 1.00 94.19 114 GLY A CA 1
ATOM 862 C C . GLY A 1 114 ? 2.466 -10.260 3.996 1.00 94.19 114 GLY A C 1
ATOM 863 O O . GLY A 1 114 ? 1.908 -9.334 3.401 1.00 94.19 114 GLY A O 1
ATOM 864 N N . GLY A 1 115 ? 2.064 -10.683 5.190 1.00 96.38 115 GLY A N 1
ATOM 865 C CA . GLY A 1 115 ? 0.924 -10.118 5.899 1.00 96.38 115 GLY A CA 1
ATOM 866 C C . GLY A 1 115 ? 0.764 -10.663 7.312 1.00 96.38 115 GLY A C 1
ATOM 867 O O . GLY A 1 115 ? 1.599 -11.428 7.791 1.00 96.38 115 GLY A O 1
ATOM 868 N N . LEU A 1 116 ? -0.294 -10.221 8.001 1.00 97.75 116 LEU A N 1
ATOM 869 C CA . LEU A 1 116 ? -0.592 -10.652 9.366 1.00 97.75 116 LEU A CA 1
ATOM 870 C C . LEU A 1 116 ? -0.827 -12.170 9.372 1.00 97.75 116 LEU A C 1
ATOM 872 O O . LEU A 1 116 ? -1.745 -12.624 8.692 1.00 97.75 116 LEU A O 1
ATOM 876 N N . PRO A 1 117 ? -0.040 -12.960 10.120 1.00 97.25 117 PRO A N 1
ATOM 877 C CA . PRO A 1 117 ? -0.176 -14.411 10.105 1.00 97.25 117 PRO A CA 1
ATOM 878 C C . PRO A 1 117 ? -1.581 -14.884 10.489 1.00 97.25 117 PRO A C 1
ATOM 880 O O . PRO A 1 117 ? -2.197 -14.341 11.405 1.00 97.25 117 PRO A O 1
ATOM 883 N N . GLU A 1 118 ? -2.068 -15.939 9.836 1.00 96.12 118 GLU A N 1
ATOM 884 C CA . GLU A 1 118 ? -3.409 -16.501 10.076 1.00 96.12 118 GLU A CA 1
ATOM 885 C C . GLU A 1 118 ? -3.612 -16.991 11.519 1.00 96.12 118 GLU A C 1
ATOM 887 O O . GLU A 1 118 ? -4.732 -16.997 12.033 1.00 96.12 118 GLU A O 1
ATOM 892 N N . ASN A 1 119 ? -2.524 -17.369 12.197 1.00 95.50 119 ASN A N 1
ATOM 893 C CA . ASN A 1 119 ? -2.542 -17.811 13.590 1.00 95.50 119 ASN A CA 1
ATOM 894 C C . ASN A 1 119 ? -2.624 -16.657 14.609 1.00 95.50 119 ASN A C 1
ATOM 896 O O . ASN A 1 119 ? -2.820 -16.915 15.799 1.00 95.50 119 ASN A O 1
ATOM 900 N N . GLU A 1 120 ? -2.488 -15.397 14.184 1.00 97.69 120 GLU A N 1
ATOM 901 C CA . GLU A 1 120 ? -2.657 -14.246 15.066 1.00 97.69 120 GLU A CA 1
ATOM 902 C C . GLU A 1 120 ? -4.145 -13.928 15.256 1.00 97.69 120 GLU A C 1
ATOM 904 O O . GLU A 1 120 ? -4.924 -13.760 14.312 1.00 97.69 120 GLU A O 1
ATOM 909 N N . THR A 1 121 ? -4.553 -13.822 16.519 1.00 97.81 121 THR A N 1
ATOM 910 C CA . THR A 1 121 ? -5.936 -13.500 16.879 1.00 97.81 121 THR A CA 1
ATOM 911 C C . THR A 1 121 ? -6.082 -11.995 17.047 1.00 97.81 121 THR A C 1
ATOM 913 O O . THR A 1 121 ? -5.417 -11.387 17.885 1.00 97.81 121 THR A O 1
ATOM 916 N N . THR A 1 122 ? -6.963 -11.386 16.256 1.00 98.06 122 THR A N 1
ATOM 917 C CA . THR A 1 122 ? -7.276 -9.960 16.373 1.00 98.06 122 THR A CA 1
ATOM 918 C C . THR A 1 122 ? -8.371 -9.719 17.412 1.00 98.06 122 THR A C 1
ATOM 920 O O . THR A 1 122 ? -9.199 -10.594 17.675 1.00 98.06 122 THR A O 1
ATOM 923 N N . PHE A 1 123 ? -8.453 -8.499 17.947 1.00 96.94 123 PHE A N 1
ATOM 924 C CA . PHE A 1 123 ? -9.600 -8.104 18.769 1.00 96.94 123 PHE A CA 1
ATOM 925 C C . PHE A 1 123 ? -10.924 -8.216 17.994 1.00 96.94 123 PHE A C 1
ATOM 927 O O . PHE A 1 123 ? -11.954 -8.500 18.596 1.00 96.94 123 PHE A O 1
ATOM 934 N N . ALA A 1 124 ? -10.904 -8.036 16.666 1.00 96.62 124 ALA A N 1
ATOM 935 C CA . ALA A 1 124 ? -12.087 -8.172 15.823 1.00 96.62 124 ALA A CA 1
ATOM 936 C C . ALA A 1 124 ? -12.606 -9.615 15.837 1.00 96.62 124 ALA A C 1
ATOM 938 O O . ALA A 1 124 ? -13.777 -9.828 16.121 1.00 96.62 124 ALA A O 1
ATOM 939 N N . ARG A 1 125 ? -11.723 -10.615 15.695 1.00 97.19 125 ARG A N 1
ATOM 940 C CA . ARG A 1 125 ? -12.086 -12.036 15.826 1.00 97.19 125 ARG A CA 1
ATOM 941 C C . ARG A 1 125 ? -12.657 -12.372 17.203 1.00 97.19 125 ARG A C 1
ATOM 943 O O . ARG A 1 125 ? -13.636 -13.106 17.285 1.00 97.19 125 ARG A O 1
ATOM 950 N N . ILE A 1 126 ? -12.077 -11.822 18.270 1.00 97.12 126 ILE A N 1
ATOM 951 C CA . ILE A 1 126 ? -12.596 -12.018 19.633 1.00 97.12 126 ILE A CA 1
ATOM 952 C C . ILE A 1 126 ? -14.021 -11.462 19.738 1.00 97.12 126 ILE A C 1
ATOM 954 O O . ILE A 1 126 ? -14.907 -12.146 20.239 1.00 97.12 126 ILE A O 1
ATOM 958 N N . LEU A 1 127 ? -14.268 -10.250 19.236 1.00 95.50 127 LEU A N 1
ATOM 959 C CA . LEU A 1 127 ? -15.593 -9.625 19.272 1.00 95.50 127 LEU A CA 1
ATOM 960 C C . LEU A 1 127 ? -16.608 -10.335 18.369 1.00 95.50 127 LEU A C 1
ATOM 962 O O . LEU A 1 127 ? -17.743 -10.552 18.790 1.00 95.50 127 LEU A O 1
ATOM 966 N N . GLN A 1 128 ? -16.194 -10.760 17.176 1.00 94.81 128 GLN A N 1
ATOM 967 C CA . GLN A 1 128 ? -17.002 -11.563 16.258 1.00 94.81 128 GLN A CA 1
ATOM 968 C C . GLN A 1 128 ? -17.484 -12.852 16.944 1.00 94.81 128 GLN A C 1
ATOM 970 O O . GLN A 1 128 ? -18.667 -13.177 16.901 1.00 94.81 128 GLN A O 1
ATOM 975 N N . GLN A 1 129 ? -16.601 -13.548 17.673 1.00 95.31 129 GLN A N 1
ATOM 976 C CA . GLN A 1 129 ? -16.962 -14.736 18.461 1.00 95.31 129 GLN A CA 1
ATOM 977 C C . GLN A 1 129 ? -17.942 -14.439 19.609 1.00 95.31 129 GLN A C 1
ATOM 979 O O . GLN A 1 129 ? -18.666 -15.335 20.035 1.00 95.31 129 GLN A O 1
ATOM 984 N N . GLN A 1 130 ? -17.985 -13.198 20.101 1.00 95.88 130 GLN A N 1
ATOM 985 C CA . GLN A 1 130 ? -18.970 -12.736 21.087 1.00 95.88 130 GLN A CA 1
ATOM 986 C C . GLN A 1 130 ? -20.281 -12.240 20.446 1.00 95.88 130 GLN A C 1
ATOM 988 O O . GLN A 1 130 ? -21.150 -11.727 21.150 1.00 95.88 130 GLN A O 1
ATOM 993 N N . GLY A 1 131 ? -20.444 -12.378 19.126 1.00 93.38 131 GLY A N 1
ATOM 994 C CA . GLY A 1 131 ? -21.658 -11.990 18.405 1.00 93.38 131 GLY A CA 1
ATOM 995 C C . GLY A 1 131 ? -21.728 -10.512 18.018 1.00 93.38 131 GLY A C 1
ATOM 996 O O . GLY A 1 131 ? -22.817 -10.015 17.732 1.00 93.38 131 GLY A O 1
ATOM 997 N N . TYR A 1 132 ? -20.605 -9.788 18.012 1.00 92.62 132 TYR A N 1
ATOM 998 C CA . TYR A 1 132 ? -20.553 -8.448 17.421 1.00 92.62 132 TYR A CA 1
ATOM 999 C C . TYR A 1 132 ? -20.505 -8.537 15.894 1.00 92.62 132 TYR A C 1
ATOM 1001 O O . TYR A 1 132 ? -19.798 -9.373 15.341 1.00 92.62 132 TYR A O 1
ATOM 1009 N N . ALA A 1 133 ? -21.196 -7.617 15.225 1.00 94.44 133 ALA A N 1
ATOM 1010 C CA . ALA A 1 133 ? -21.001 -7.329 13.813 1.00 94.44 133 ALA A CA 1
ATOM 1011 C C . ALA A 1 133 ? -19.732 -6.483 13.641 1.00 94.44 133 ALA A C 1
ATOM 1013 O O . ALA A 1 133 ? -19.628 -5.365 14.160 1.00 94.44 133 ALA A O 1
ATOM 1014 N N . THR A 1 134 ? -18.763 -6.987 12.886 1.00 96.06 134 THR A N 1
ATOM 1015 C CA . THR A 1 134 ? -17.419 -6.404 12.781 1.00 96.06 134 THR A CA 1
ATOM 1016 C C . THR A 1 134 ? -17.132 -5.821 11.393 1.00 96.06 134 THR A C 1
ATOM 1018 O O . THR A 1 134 ? -17.115 -6.523 10.388 1.00 96.06 134 THR A O 1
ATOM 1021 N N . GLY A 1 135 ? -16.865 -4.515 11.317 1.00 96.19 135 GLY A N 1
ATOM 1022 C CA . GLY A 1 135 ? -16.597 -3.815 10.058 1.00 96.19 135 GLY A CA 1
ATOM 1023 C C . GLY A 1 135 ? -15.270 -3.063 10.078 1.00 96.19 135 GLY A C 1
ATOM 1024 O O . GLY A 1 135 ? -14.968 -2.337 11.030 1.00 96.19 135 GLY A O 1
ATOM 1025 N N . LEU A 1 136 ? -14.482 -3.192 9.009 1.00 97.44 136 LEU A N 1
ATOM 1026 C CA . LEU A 1 136 ? -13.290 -2.377 8.777 1.00 97.44 136 LEU A CA 1
ATOM 1027 C C . LEU A 1 136 ? -13.525 -1.416 7.615 1.00 97.44 136 LEU A C 1
ATOM 1029 O O . LEU A 1 136 ? -13.696 -1.836 6.473 1.00 97.44 136 LEU A O 1
ATOM 1033 N N . ILE A 1 137 ? -13.455 -0.115 7.900 1.00 97.25 137 ILE A N 1
ATOM 1034 C CA . ILE A 1 137 ? -13.552 0.935 6.889 1.00 97.25 137 ILE A CA 1
ATOM 1035 C C . ILE A 1 137 ? -12.225 1.703 6.809 1.00 97.25 137 ILE A C 1
ATOM 1037 O O . ILE A 1 137 ? -11.698 2.237 7.795 1.00 97.25 137 ILE A O 1
ATOM 1041 N N . GLY A 1 138 ? -11.645 1.761 5.613 1.00 95.31 138 GLY A N 1
ATOM 1042 C CA . GLY A 1 138 ? -10.413 2.493 5.329 1.00 95.31 138 GLY A CA 1
ATOM 1043 C C . GLY A 1 138 ? -9.182 1.608 5.134 1.00 95.31 138 GLY A C 1
ATOM 1044 O O . GLY A 1 138 ? -9.199 0.657 4.364 1.00 95.31 138 GLY A O 1
ATOM 1045 N N . LYS A 1 139 ? -8.060 1.983 5.761 1.00 95.94 139 LYS A N 1
ATOM 1046 C CA . LYS A 1 139 ? -6.740 1.359 5.545 1.00 95.94 139 LYS A CA 1
ATOM 1047 C C . LYS A 1 139 ? -6.551 0.086 6.361 1.00 95.94 139 LYS A C 1
ATOM 1049 O O . LYS A 1 139 ? -6.599 0.176 7.592 1.00 95.94 139 LYS A O 1
ATOM 1054 N N . TRP A 1 140 ? -6.207 -1.011 5.686 1.00 97.06 140 TRP A N 1
ATOM 1055 C CA . TRP A 1 140 ? -5.772 -2.275 6.287 1.00 97.06 140 TRP A CA 1
ATOM 1056 C C . TRP A 1 140 ? -4.257 -2.289 6.538 1.00 97.06 140 TRP A C 1
ATOM 1058 O O . TRP A 1 140 ? -3.819 -2.023 7.658 1.00 97.06 140 TRP A O 1
ATOM 1068 N N . HIS A 1 141 ? -3.467 -2.454 5.474 1.00 96.50 141 HIS A N 1
ATOM 1069 C CA . HIS A 1 141 ? -2.002 -2.469 5.435 1.00 96.50 141 HIS A CA 1
ATOM 1070 C C . HIS A 1 141 ? -1.314 -3.651 6.144 1.00 96.50 141 HIS A C 1
ATOM 1072 O O . HIS A 1 141 ? -0.183 -3.512 6.615 1.00 96.50 141 HIS A O 1
ATOM 1078 N N . GLN A 1 142 ? -1.978 -4.812 6.171 1.00 97.44 142 GLN A N 1
ATOM 1079 C CA . GLN A 1 142 ? -1.468 -6.048 6.778 1.00 97.44 142 GLN A CA 1
ATOM 1080 C C . GLN A 1 142 ? -1.418 -7.234 5.801 1.00 97.44 142 GLN A C 1
ATOM 1082 O O . GLN A 1 142 ? -1.514 -8.375 6.234 1.00 97.44 142 GLN A O 1
ATOM 1087 N N . GLY A 1 143 ? -1.266 -6.972 4.502 1.00 96.81 143 GLY A N 1
ATOM 1088 C CA . GLY A 1 143 ? -1.232 -8.000 3.459 1.00 96.81 143 GLY A CA 1
ATOM 1089 C C . GLY A 1 143 ? -2.618 -8.332 2.912 1.00 96.81 143 GLY A C 1
ATOM 1090 O O . GLY A 1 143 ? -3.633 -7.854 3.420 1.00 96.81 143 GLY A O 1
ATOM 1091 N N . VAL A 1 144 ? -2.647 -9.112 1.831 1.00 97.19 14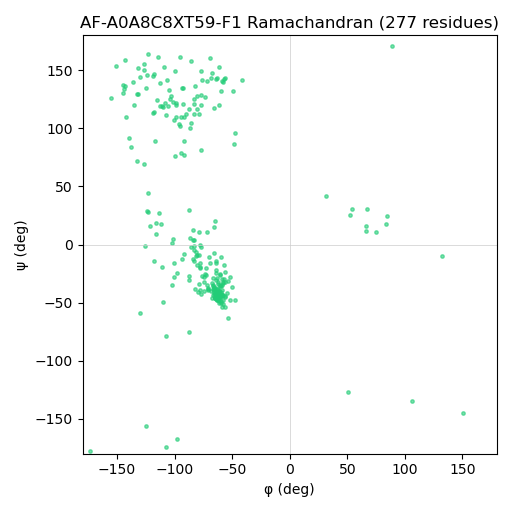4 VAL A N 1
ATOM 1092 C CA . VAL A 1 144 ? -3.895 -9.551 1.185 1.00 97.19 144 VAL A CA 1
ATOM 1093 C C . VAL A 1 144 ? -3.881 -11.055 0.972 1.00 97.19 144 VAL A C 1
ATOM 1095 O O . VAL A 1 144 ? -4.745 -11.740 1.505 1.00 97.19 144 VAL A O 1
ATOM 1098 N N . ASN A 1 145 ? -2.895 -11.552 0.229 1.00 96.94 145 ASN A N 1
ATOM 1099 C CA . ASN A 1 145 ? -2.800 -12.941 -0.209 1.00 96.94 145 ASN A CA 1
ATOM 1100 C C . ASN A 1 145 ? -1.480 -13.578 0.246 1.00 96.94 145 ASN A C 1
ATOM 1102 O O . ASN A 1 145 ? -0.539 -12.846 0.556 1.00 96.94 145 ASN A O 1
ATOM 1106 N N . CYS A 1 146 ? -1.404 -14.910 0.211 1.00 95.19 146 CYS A N 1
ATOM 1107 C CA . CYS A 1 146 ? -0.220 -15.694 0.570 1.00 95.19 146 CYS A CA 1
ATOM 1108 C C . CYS A 1 146 ? 0.435 -16.294 -0.679 1.00 95.19 146 CYS A C 1
ATOM 1110 O O . CYS A 1 146 ? 1.439 -15.784 -1.176 1.00 95.19 146 CYS A O 1
ATOM 1112 N N . GLU A 1 147 ? -0.139 -17.378 -1.196 1.00 94.88 147 GLU A N 1
ATOM 1113 C CA . GLU A 1 147 ? 0.420 -18.191 -2.278 1.00 94.88 147 GLU A CA 1
ATOM 1114 C C . GLU A 1 147 ? -0.266 -17.903 -3.615 1.00 94.88 147 GLU A C 1
ATOM 1116 O O . GLU A 1 147 ? 0.369 -17.914 -4.672 1.00 94.88 147 GLU A O 1
ATOM 1121 N N . SER A 1 148 ? -1.569 -17.622 -3.584 1.00 94.75 148 SER A N 1
ATOM 1122 C CA . SER A 1 148 ? -2.395 -17.416 -4.769 1.00 94.75 148 SER A CA 1
ATOM 1123 C C . SER A 1 148 ? -3.150 -16.094 -4.701 1.00 94.75 148 SER A C 1
ATOM 1125 O O . SER A 1 148 ? -3.469 -15.579 -3.639 1.00 94.75 148 SER A O 1
ATOM 1127 N N . ARG A 1 149 ? -3.514 -15.538 -5.859 1.00 91.25 149 ARG A N 1
ATOM 1128 C CA . ARG A 1 149 ? -4.207 -14.237 -5.944 1.00 91.25 149 ARG A CA 1
ATOM 1129 C C . ARG A 1 149 ? -5.619 -14.225 -5.334 1.00 91.25 149 ARG A C 1
ATOM 1131 O O . ARG A 1 149 ? -6.228 -13.159 -5.306 1.00 91.25 149 ARG A O 1
ATOM 1138 N N . THR A 1 150 ? -6.132 -15.385 -4.932 1.00 94.19 150 THR A N 1
ATOM 113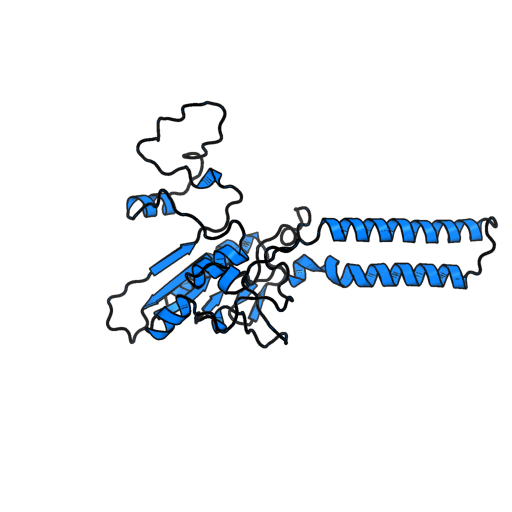9 C CA . THR A 1 150 ? -7.518 -15.611 -4.504 1.00 94.19 150 THR A CA 1
ATOM 1140 C C . THR A 1 150 ? -7.626 -16.250 -3.120 1.00 94.19 150 THR A C 1
ATOM 1142 O O . THR A 1 150 ? -8.740 -16.510 -2.679 1.00 94.19 150 THR A O 1
ATOM 1145 N N . ASP A 1 151 ? -6.509 -16.560 -2.450 1.00 95.75 151 ASP A N 1
ATOM 1146 C CA . ASP A 1 151 ? -6.557 -17.195 -1.123 1.00 95.75 151 ASP A CA 1
ATOM 1147 C C . ASP A 1 151 ? -6.964 -16.216 -0.018 1.00 95.75 151 ASP A C 1
ATOM 1149 O O . ASP A 1 151 ? -7.580 -16.617 0.968 1.00 95.75 151 ASP A O 1
ATOM 1153 N N . HIS A 1 152 ? -6.668 -14.927 -0.205 1.00 96.94 152 HIS A N 1
ATOM 1154 C CA . HIS A 1 152 ? -6.999 -13.853 0.715 1.00 96.94 152 HIS A CA 1
ATOM 1155 C C . HIS A 1 152 ? -6.546 -14.109 2.163 1.00 96.94 152 HIS A C 1
ATOM 1157 O O . HIS A 1 152 ? -7.131 -13.550 3.087 1.00 96.94 152 HIS A O 1
ATOM 1163 N N . CYS A 1 153 ? -5.520 -14.931 2.399 1.00 97.06 153 CYS A N 1
ATOM 1164 C CA . CYS A 1 153 ? -5.148 -15.408 3.743 1.00 97.06 153 CYS A CA 1
ATOM 1165 C C . CYS A 1 153 ? -4.927 -14.272 4.771 1.00 97.06 153 CYS A C 1
ATOM 1167 O O . CYS A 1 153 ? -5.235 -14.426 5.948 1.00 97.06 153 CYS A O 1
ATOM 1169 N N . HIS A 1 154 ? -4.459 -13.103 4.316 1.00 98.00 154 HIS A N 1
ATOM 1170 C CA . HIS A 1 154 ? -4.153 -11.930 5.141 1.00 98.00 154 HIS A CA 1
ATOM 1171 C C . HIS A 1 154 ? -5.236 -10.844 5.067 1.00 98.00 154 HIS A C 1
ATOM 1173 O O . HIS A 1 154 ? -5.092 -9.755 5.630 1.00 98.00 154 HIS A O 1
ATOM 1179 N N . HIS A 1 155 ? -6.309 -11.092 4.320 1.00 98.12 155 HIS A N 1
ATOM 1180 C CA . HIS A 1 155 ? -7.399 -10.153 4.101 1.00 98.12 155 HIS A CA 1
ATOM 1181 C C . HIS A 1 155 ? -8.196 -9.910 5.398 1.00 98.12 155 HIS A C 1
ATOM 1183 O O . HIS A 1 155 ? -8.359 -10.846 6.184 1.00 98.12 155 HIS A O 1
ATOM 1189 N N . PRO A 1 156 ? -8.761 -8.705 5.639 1.00 98.00 156 PRO A N 1
ATOM 1190 C CA . PRO A 1 156 ? -9.509 -8.407 6.866 1.00 98.00 156 PRO A CA 1
ATOM 1191 C C . PRO A 1 156 ? -10.593 -9.435 7.211 1.00 98.00 156 PRO A C 1
ATOM 1193 O O . PRO A 1 156 ? -10.768 -9.771 8.382 1.00 98.00 156 PRO A O 1
ATOM 1196 N N . LEU A 1 157 ? -11.275 -9.981 6.197 1.00 97.75 157 LEU A N 1
ATOM 1197 C CA . LEU A 1 157 ? -12.321 -10.992 6.391 1.00 97.75 157 LEU A CA 1
ATOM 1198 C C . LEU A 1 157 ? -11.790 -12.286 7.024 1.00 97.75 157 LEU A C 1
ATOM 1200 O O . LEU A 1 157 ? -12.459 -12.894 7.856 1.00 97.75 157 LEU A O 1
ATOM 1204 N N . ASN A 1 158 ? -10.538 -12.642 6.740 1.00 97.62 158 ASN A N 1
ATOM 1205 C CA . ASN A 1 158 ? -9.857 -13.777 7.358 1.00 97.62 158 ASN A CA 1
ATOM 1206 C C . ASN A 1 158 ? -9.234 -13.438 8.723 1.00 97.62 158 ASN A C 1
ATOM 1208 O O . ASN A 1 158 ? -8.672 -14.312 9.385 1.00 97.62 158 ASN A O 1
ATOM 1212 N N . HIS A 1 159 ? -9.434 -12.214 9.219 1.00 98.00 159 HIS A N 1
ATOM 1213 C CA . HIS A 1 159 ? -8.996 -11.744 10.535 1.00 98.00 159 HIS A CA 1
ATOM 1214 C C . HIS A 1 159 ? -10.142 -11.198 11.398 1.00 98.00 159 HIS A C 1
ATOM 1216 O O . HIS A 1 159 ? -9.914 -10.364 12.275 1.00 98.00 159 HIS A O 1
ATOM 1222 N N . GLY A 1 160 ? -11.358 -11.712 11.196 1.00 97.00 160 GLY A N 1
ATOM 1223 C CA . GLY A 1 160 ? -12.491 -11.485 12.094 1.00 97.00 160 GLY A CA 1
ATOM 1224 C C . GLY A 1 160 ? -13.260 -10.194 11.845 1.00 97.00 160 GLY A C 1
ATOM 1225 O O . GLY A 1 160 ? -13.851 -9.681 12.784 1.00 97.00 160 GLY A O 1
ATOM 1226 N N . PHE A 1 161 ? -13.208 -9.665 10.619 1.00 97.75 161 PHE A N 1
ATOM 1227 C CA . PHE A 1 161 ? -14.119 -8.624 10.146 1.00 97.75 161 PHE A CA 1
ATOM 1228 C C . PHE A 1 161 ? -15.168 -9.235 9.210 1.00 97.75 161 PHE A C 1
ATOM 1230 O O . PHE A 1 161 ? -14.816 -9.844 8.209 1.00 97.75 161 PHE A O 1
ATOM 1237 N N . ASP A 1 162 ? -16.450 -9.042 9.486 1.00 97.06 162 ASP A N 1
ATOM 1238 C CA . ASP A 1 162 ? -17.558 -9.470 8.621 1.00 97.06 162 ASP A CA 1
ATOM 1239 C C . ASP A 1 162 ? -17.673 -8.608 7.353 1.00 97.06 162 ASP A C 1
ATOM 1241 O O . ASP A 1 162 ? -18.171 -9.059 6.321 1.00 97.06 162 ASP A O 1
ATOM 1245 N N . TYR A 1 163 ? -17.203 -7.359 7.425 1.00 98.00 163 TYR A N 1
ATOM 1246 C CA . TYR A 1 163 ? -17.251 -6.404 6.324 1.00 98.00 163 TYR A CA 1
ATOM 1247 C C . TYR A 1 163 ? -15.945 -5.629 6.168 1.00 98.00 163 TYR A C 1
ATOM 1249 O O . TYR A 1 163 ? -15.352 -5.169 7.148 1.00 98.00 163 TYR A O 1
ATOM 1257 N N . PHE A 1 164 ? -15.530 -5.415 4.920 1.00 98.19 164 PHE A N 1
ATOM 1258 C CA . PHE A 1 164 ? -14.418 -4.532 4.586 1.00 98.19 164 PHE A CA 1
ATOM 1259 C C . PHE A 1 164 ? -14.798 -3.580 3.457 1.00 98.19 164 PHE A C 1
ATOM 1261 O O . PHE A 1 164 ? -15.236 -4.016 2.394 1.00 98.19 164 PHE A O 1
ATOM 1268 N N . TYR A 1 165 ? -14.552 -2.288 3.658 1.00 98.06 165 TYR A N 1
ATOM 1269 C CA . TYR A 1 165 ? -14.509 -1.317 2.573 1.00 98.06 165 TYR A CA 1
ATOM 1270 C C . TYR A 1 165 ? -13.302 -0.401 2.724 1.00 98.06 165 TYR A C 1
ATOM 1272 O O . TYR A 1 165 ? -13.180 0.341 3.700 1.00 98.06 165 TYR A O 1
ATOM 1280 N N . GLY A 1 166 ? -12.416 -0.389 1.738 1.00 96.50 166 GLY A N 1
ATOM 1281 C CA . GLY A 1 166 ? -11.312 0.555 1.716 1.00 96.50 166 GLY A CA 1
ATOM 1282 C C . GLY A 1 166 ? -10.086 0.029 1.002 1.00 96.50 166 GLY A C 1
ATOM 1283 O O . GLY A 1 166 ? -10.168 -0.651 -0.010 1.00 96.50 166 GLY A O 1
ATOM 1284 N N . MET A 1 167 ? -8.923 0.406 1.508 1.00 96.19 167 MET A N 1
ATOM 1285 C CA . MET A 1 167 ? -7.640 0.191 0.855 1.00 96.19 167 MET A CA 1
ATOM 1286 C C . MET A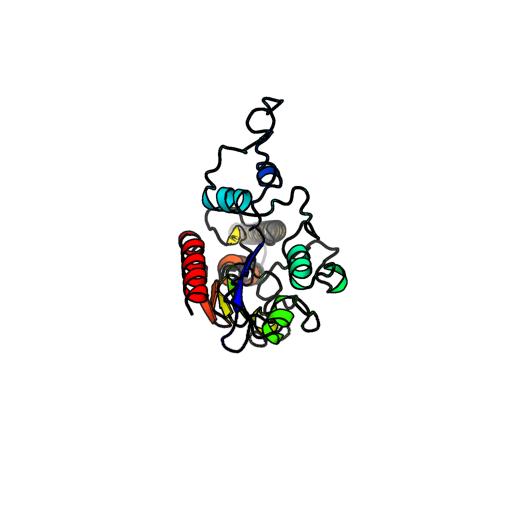 1 167 ? -6.883 -0.944 1.559 1.00 96.19 167 MET A C 1
ATOM 1288 O O . MET A 1 167 ? -6.581 -0.827 2.756 1.00 96.19 167 MET A O 1
ATOM 1292 N N . PRO A 1 168 ? -6.556 -2.043 0.853 1.00 95.69 168 PRO A N 1
ATOM 1293 C CA . PRO A 1 168 ? -5.745 -3.121 1.421 1.00 95.69 168 PRO A CA 1
ATOM 1294 C C . PRO A 1 168 ? -4.320 -2.648 1.758 1.00 95.69 168 PRO A C 1
ATOM 1296 O O . PRO A 1 168 ? -3.725 -3.107 2.733 1.00 95.69 168 PRO A O 1
ATOM 1299 N N . PHE A 1 169 ? -3.807 -1.676 0.995 1.00 93.31 169 PHE A N 1
ATOM 1300 C CA . PHE A 1 169 ? -2.487 -1.062 1.146 1.00 93.31 169 PHE A CA 1
ATOM 1301 C C . PHE A 1 169 ? -2.522 0.271 1.917 1.00 93.31 169 PHE A C 1
ATOM 1303 O O . PHE A 1 169 ? -3.523 0.625 2.537 1.00 93.31 169 PHE A O 1
ATOM 1310 N N . THR A 1 170 ? -1.420 1.029 1.887 1.00 92.06 170 THR A N 1
ATOM 1311 C CA . THR A 1 170 ? -1.346 2.432 2.303 1.00 92.06 170 THR A CA 1
ATOM 1312 C C . THR A 1 170 ? -1.510 3.411 1.138 1.00 92.06 170 THR A C 1
ATOM 1314 O O . THR A 1 170 ? -1.361 3.063 -0.028 1.00 92.06 170 THR A O 1
ATOM 1317 N N . LEU A 1 171 ? -1.837 4.656 1.479 1.00 91.44 171 LEU A N 1
ATOM 1318 C CA . LEU A 1 171 ? -1.833 5.771 0.556 1.00 91.44 171 LEU A CA 1
ATOM 1319 C C . LEU A 1 171 ? -0.375 6.204 0.466 1.00 91.44 171 LEU A C 1
ATOM 1321 O O . LEU A 1 171 ? 0.211 6.566 1.485 1.00 91.44 171 LEU A O 1
ATOM 1325 N N . VAL A 1 172 ? 0.187 6.081 -0.726 1.00 91.50 172 VAL A N 1
ATOM 1326 C CA . VAL A 1 172 ? 1.537 6.528 -1.079 1.00 91.50 172 VAL A CA 1
ATOM 1327 C C . VAL A 1 172 ? 1.425 7.655 -2.091 1.00 91.50 172 VAL A C 1
ATOM 1329 O O . VAL A 1 172 ? 0.393 7.784 -2.761 1.00 91.50 172 VAL A O 1
ATOM 1332 N N . ASN A 1 173 ? 2.491 8.437 -2.256 1.00 92.94 173 ASN A N 1
ATOM 1333 C CA . ASN A 1 173 ? 2.493 9.505 -3.257 1.00 92.94 173 ASN A CA 1
ATOM 1334 C C . ASN A 1 173 ? 2.204 8.996 -4.679 1.00 92.94 173 ASN A C 1
ATOM 1336 O O . ASN A 1 173 ? 1.576 9.711 -5.446 1.00 92.94 173 ASN A O 1
ATOM 1340 N N . ASP A 1 174 ? 2.558 7.748 -5.013 1.00 92.69 174 ASP A N 1
ATOM 1341 C CA . ASP A 1 174 ? 2.244 7.131 -6.312 1.00 92.69 174 ASP A CA 1
ATOM 1342 C C . ASP A 1 174 ? 0.736 7.094 -6.643 1.00 92.69 174 ASP A C 1
ATOM 1344 O O . ASP A 1 174 ? 0.361 6.915 -7.804 1.00 92.69 174 ASP A O 1
ATOM 1348 N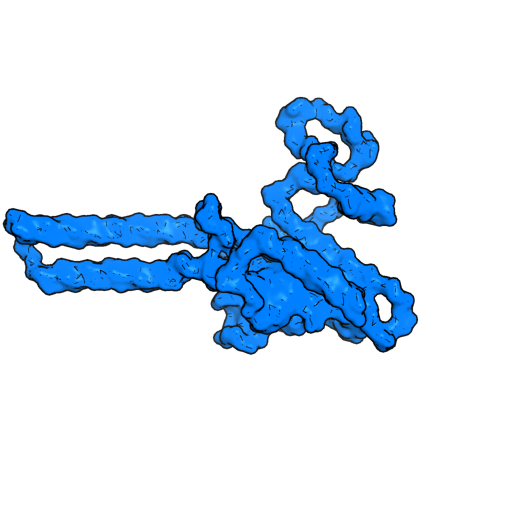 N . CYS A 1 175 ? -0.144 7.256 -5.651 1.00 92.12 175 CYS A N 1
ATOM 1349 C CA . CYS A 1 175 ? -1.587 7.322 -5.871 1.00 92.12 175 CYS A CA 1
ATOM 1350 C C . CYS A 1 175 ? -2.059 8.682 -6.402 1.00 92.12 175 CYS A C 1
ATOM 1352 O O . CYS A 1 175 ? -3.121 8.746 -7.026 1.00 92.12 175 CYS A O 1
ATOM 1354 N N . ASP A 1 176 ? -1.257 9.731 -6.212 1.00 92.25 176 ASP A N 1
ATOM 1355 C CA . ASP A 1 176 ? -1.498 11.086 -6.695 1.00 92.25 176 ASP A CA 1
ATOM 1356 C C . ASP A 1 176 ? -0.538 11.403 -7.862 1.00 92.25 176 ASP A C 1
ATOM 1358 O O . ASP A 1 176 ? 0.668 11.542 -7.651 1.00 92.25 176 ASP A O 1
ATOM 1362 N N . PRO A 1 177 ? -1.035 11.541 -9.106 1.00 87.88 177 PRO A N 1
ATOM 1363 C CA . PRO A 1 177 ? -0.181 11.835 -10.255 1.00 87.88 177 PRO A CA 1
ATOM 1364 C C . PRO A 1 177 ? 0.525 13.201 -10.176 1.00 87.88 177 PRO A C 1
ATOM 1366 O O . PRO A 1 177 ? 1.470 13.421 -10.929 1.00 87.88 177 PRO A O 1
ATOM 1369 N N . GLY A 1 178 ? 0.093 14.110 -9.295 1.00 90.00 178 GLY A N 1
ATOM 1370 C CA . GLY A 1 178 ? 0.753 15.393 -9.057 1.00 90.00 178 GLY A CA 1
ATOM 1371 C C . GLY A 1 178 ? 1.957 15.319 -8.114 1.00 90.00 178 GLY A C 1
ATOM 1372 O O . GLY A 1 178 ? 2.646 16.325 -7.934 1.00 90.00 178 GLY A O 1
ATOM 1373 N N . ARG A 1 179 ? 2.227 14.162 -7.496 1.00 91.19 179 ARG A N 1
ATOM 1374 C CA . ARG A 1 179 ? 3.288 14.001 -6.495 1.00 91.19 179 ARG A CA 1
ATOM 1375 C C . ARG A 1 179 ? 4.464 13.170 -6.998 1.00 91.19 179 ARG A C 1
ATOM 1377 O O . ARG A 1 179 ? 4.300 12.304 -7.858 1.00 91.19 179 ARG A O 1
ATOM 1384 N N . PRO A 1 180 ? 5.673 13.411 -6.454 1.00 91.25 180 PRO A N 1
ATOM 1385 C CA . PRO A 1 180 ? 6.824 12.595 -6.783 1.00 91.25 180 PRO A CA 1
ATOM 1386 C C . PRO A 1 180 ? 6.609 11.152 -6.301 1.00 91.25 180 PRO A C 1
ATOM 1388 O O . PRO A 1 180 ? 6.074 10.948 -5.208 1.00 91.25 180 PRO A O 1
ATOM 1391 N N . PRO A 1 181 ? 7.057 10.152 -7.071 1.00 90.69 181 PRO A N 1
ATOM 1392 C CA . PRO A 1 181 ? 6.893 8.759 -6.691 1.00 90.69 181 PRO A CA 1
ATOM 1393 C C . PRO A 1 181 ? 7.642 8.412 -5.390 1.00 90.69 181 PRO A C 1
ATOM 1395 O O . PRO A 1 181 ? 8.741 8.912 -5.156 1.00 90.69 181 PRO A O 1
ATOM 1398 N N . GLU A 1 182 ? 7.067 7.543 -4.556 1.00 90.44 182 GLU A N 1
ATOM 1399 C CA . GLU A 1 182 ? 7.599 7.177 -3.233 1.00 90.44 182 GLU A CA 1
ATOM 1400 C C . GLU A 1 182 ? 8.118 5.734 -3.205 1.00 90.44 182 GLU A C 1
ATOM 1402 O O . GLU A 1 182 ? 9.262 5.491 -2.821 1.00 90.44 182 GLU A O 1
ATOM 1407 N N . VAL A 1 183 ? 7.322 4.776 -3.689 1.00 90.06 183 VAL A N 1
ATOM 1408 C CA . VAL A 1 183 ? 7.652 3.339 -3.621 1.00 90.06 183 VAL A CA 1
ATOM 1409 C C . VAL A 1 183 ? 8.875 3.029 -4.483 1.00 90.06 183 VAL A C 1
ATOM 1411 O O . VAL A 1 183 ? 8.846 3.235 -5.689 1.00 90.06 183 VAL A O 1
ATOM 1414 N N . ASP A 1 184 ? 9.979 2.553 -3.918 1.00 89.62 184 ASP A N 1
ATOM 1415 C CA . ASP A 1 184 ? 11.196 2.240 -4.688 1.00 89.62 184 ASP A CA 1
ATOM 1416 C C . ASP A 1 184 ? 11.719 3.405 -5.550 1.00 89.62 184 ASP A C 1
ATOM 1418 O O . ASP A 1 184 ? 12.312 3.198 -6.610 1.00 89.62 184 ASP A O 1
ATOM 1422 N N . ALA A 1 185 ? 11.500 4.655 -5.123 1.00 91.12 185 ALA A N 1
ATOM 1423 C CA . ALA A 1 185 ? 11.863 5.845 -5.898 1.00 91.12 185 ALA A CA 1
ATOM 1424 C C . ALA A 1 185 ? 13.348 5.867 -6.309 1.00 91.12 185 ALA A C 1
ATOM 1426 O O . ALA A 1 185 ? 13.680 6.173 -7.456 1.00 91.12 185 ALA A O 1
ATOM 1427 N N . SER A 1 186 ? 14.249 5.478 -5.401 1.00 91.44 186 SER A N 1
ATOM 1428 C CA . SER A 1 186 ? 15.694 5.420 -5.661 1.00 91.44 186 SER A CA 1
ATOM 1429 C C . SER A 1 186 ? 16.058 4.350 -6.696 1.00 91.44 186 SER A C 1
ATOM 1431 O O . SER A 1 186 ? 16.839 4.611 -7.613 1.00 91.44 186 SER A O 1
ATOM 1433 N N . THR A 1 187 ? 15.464 3.161 -6.590 1.00 92.38 187 THR A N 1
ATOM 1434 C CA . THR A 1 187 ? 15.641 2.059 -7.541 1.00 92.38 187 THR A CA 1
ATOM 1435 C C . THR A 1 187 ? 15.119 2.450 -8.919 1.00 92.38 187 THR A C 1
ATOM 1437 O O . THR A 1 187 ? 15.835 2.302 -9.909 1.00 92.38 187 THR A O 1
ATOM 1440 N N . ARG A 1 188 ? 13.918 3.036 -8.989 1.00 93.31 188 ARG A N 1
ATOM 1441 C CA . ARG A 1 188 ? 13.320 3.532 -10.237 1.00 93.31 188 ARG A CA 1
ATOM 1442 C C . ARG A 1 188 ? 14.189 4.595 -10.906 1.00 93.31 188 ARG A C 1
ATOM 1444 O O . ARG A 1 188 ? 14.433 4.504 -12.106 1.00 93.31 188 ARG A O 1
ATOM 1451 N N . ALA A 1 189 ? 14.722 5.547 -10.140 1.00 94.12 189 ALA A N 1
ATOM 1452 C CA . ALA A 1 189 ? 15.626 6.569 -10.665 1.00 94.12 189 ALA A CA 1
ATOM 1453 C C . ALA A 1 189 ? 16.916 5.964 -11.252 1.00 94.12 189 ALA A C 1
ATOM 1455 O O . ALA A 1 189 ? 17.336 6.350 -12.344 1.00 94.12 189 ALA A O 1
ATOM 1456 N N . ARG A 1 190 ? 17.519 4.973 -10.574 1.00 96.31 190 ARG A N 1
ATOM 1457 C CA . ARG A 1 190 ? 18.703 4.254 -11.084 1.00 96.31 190 ARG A CA 1
ATOM 1458 C C . ARG A 1 190 ? 18.402 3.486 -12.369 1.00 96.31 190 ARG A C 1
ATOM 1460 O O . ARG A 1 190 ? 19.175 3.571 -13.317 1.00 96.31 190 ARG A O 1
ATOM 1467 N N . LEU A 1 191 ? 17.279 2.770 -12.423 1.00 96.25 191 LEU A N 1
ATOM 1468 C CA . LEU A 1 191 ? 16.844 2.032 -13.614 1.00 96.25 191 LEU A CA 1
ATOM 1469 C C . LEU A 1 191 ? 16.594 2.964 -14.806 1.00 96.25 191 LEU A C 1
ATOM 1471 O O . LEU A 1 191 ? 16.998 2.652 -15.931 1.00 96.25 191 LEU A O 1
ATOM 1475 N N . TRP A 1 192 ? 15.993 4.131 -14.556 1.00 96.00 192 TRP A N 1
ATOM 1476 C CA . TRP A 1 192 ? 15.810 5.165 -15.574 1.00 96.00 192 TRP A CA 1
ATOM 1477 C C . TRP A 1 192 ? 17.151 5.655 -16.114 1.00 96.00 192 TRP A C 1
ATOM 1479 O O . TRP A 1 192 ? 17.378 5.636 -17.323 1.00 96.00 192 TRP A O 1
ATOM 1489 N N . PHE A 1 193 ? 18.070 6.003 -15.212 1.00 97.25 193 PHE A N 1
ATOM 1490 C CA . PHE A 1 193 ? 19.414 6.447 -15.565 1.00 97.25 193 PHE A CA 1
ATOM 1491 C C . PHE A 1 193 ? 20.173 5.396 -16.390 1.00 97.25 193 PHE A C 1
ATOM 1493 O O . PHE A 1 193 ? 20.704 5.716 -17.453 1.00 97.25 193 PHE A O 1
ATOM 1500 N N . TYR A 1 194 ? 20.176 4.127 -15.969 1.00 97.19 194 TYR A N 1
ATOM 1501 C CA . TYR A 1 194 ? 20.832 3.050 -16.719 1.00 97.19 194 TYR A CA 1
ATOM 1502 C C . TYR A 1 194 ? 20.216 2.837 -18.102 1.00 97.19 194 TYR A C 1
ATOM 1504 O O . TYR A 1 194 ? 20.950 2.636 -19.069 1.00 97.19 194 TYR A O 1
ATOM 1512 N N . THR A 1 195 ? 18.891 2.945 -18.221 1.00 97.00 195 THR A N 1
ATOM 1513 C CA . THR A 1 195 ? 18.211 2.866 -19.520 1.00 97.00 195 THR A CA 1
ATOM 1514 C C . THR A 1 195 ? 18.656 4.004 -20.441 1.00 97.00 195 THR A C 1
ATOM 1516 O O . THR A 1 195 ? 18.972 3.758 -21.604 1.00 97.00 195 THR A O 1
ATOM 1519 N N . GLN A 1 196 ? 18.733 5.238 -19.931 1.00 97.44 196 GLN A N 1
ATOM 1520 C CA . GLN A 1 196 ? 19.175 6.405 -20.702 1.00 97.44 196 GLN A CA 1
ATOM 1521 C C . GLN A 1 196 ? 20.626 6.263 -21.170 1.00 97.44 196 GLN A C 1
ATOM 1523 O O . GLN A 1 196 ? 20.908 6.462 -22.350 1.00 97.44 196 GLN A O 1
ATOM 1528 N N . VAL A 1 197 ? 21.539 5.870 -20.275 1.00 98.12 197 VAL A N 1
ATOM 1529 C CA . VAL A 1 197 ? 22.956 5.657 -20.613 1.00 98.12 197 VAL A CA 1
ATOM 1530 C C . VAL A 1 197 ? 23.109 4.555 -21.663 1.00 98.12 197 VAL A C 1
ATOM 1532 O O . VAL A 1 197 ? 23.825 4.741 -22.646 1.00 98.12 197 VAL A O 1
ATOM 1535 N N . ALA A 1 198 ? 22.406 3.432 -21.507 1.00 97.50 198 ALA A N 1
ATOM 1536 C CA . ALA A 1 198 ? 22.465 2.333 -22.465 1.00 97.50 198 ALA A CA 1
ATOM 1537 C C . ALA A 1 198 ? 21.883 2.726 -23.835 1.00 97.50 198 ALA A C 1
ATOM 1539 O O . ALA A 1 198 ? 22.489 2.439 -24.868 1.00 97.50 198 ALA A O 1
ATOM 1540 N N . ALA A 1 199 ? 20.752 3.439 -23.857 1.00 97.50 199 ALA A N 1
ATOM 1541 C CA . ALA A 1 199 ? 20.138 3.935 -25.087 1.00 97.50 199 ALA A CA 1
ATOM 1542 C C . ALA A 1 199 ? 21.044 4.939 -25.820 1.00 97.50 199 ALA A C 1
ATOM 1544 O O . ALA A 1 199 ? 21.235 4.823 -27.031 1.00 97.50 199 ALA A O 1
ATOM 1545 N N . LEU A 1 200 ? 21.659 5.878 -25.092 1.00 98.06 200 LEU A N 1
ATOM 1546 C CA . LEU A 1 200 ? 22.638 6.818 -25.647 1.00 98.06 200 LEU A CA 1
ATOM 1547 C C . LEU A 1 200 ? 23.880 6.099 -26.185 1.00 98.06 200 LEU A C 1
ATOM 1549 O O . LEU A 1 200 ? 24.387 6.470 -27.245 1.00 98.06 200 LEU A O 1
ATOM 1553 N N . GLY A 1 201 ? 24.345 5.047 -25.506 1.00 97.19 201 GLY A N 1
ATOM 1554 C CA . GLY A 1 201 ? 25.434 4.199 -25.989 1.00 97.19 201 GLY A CA 1
ATOM 1555 C C . GLY A 1 201 ? 25.102 3.541 -27.331 1.00 97.19 201 GLY A C 1
ATOM 1556 O O . GLY A 1 201 ? 25.876 3.651 -28.282 1.00 97.19 201 GLY A O 1
ATOM 1557 N N . VAL A 1 202 ? 23.919 2.925 -27.448 1.00 97.38 202 VAL A N 1
ATOM 1558 C CA . VAL A 1 202 ? 23.453 2.312 -28.706 1.00 97.38 202 VAL A CA 1
ATOM 1559 C C . VAL A 1 202 ? 23.298 3.360 -29.812 1.00 97.38 202 VAL A C 1
ATOM 1561 O O . VAL A 1 202 ? 23.741 3.122 -30.936 1.00 97.38 202 VAL A O 1
ATOM 1564 N N . LEU A 1 203 ? 22.736 4.532 -29.499 1.00 97.06 203 LEU A N 1
ATOM 1565 C CA . LEU A 1 203 ? 22.589 5.638 -30.449 1.00 97.06 203 LEU A CA 1
ATOM 1566 C C . LEU A 1 203 ? 23.950 6.137 -30.953 1.00 97.06 203 LEU A C 1
ATOM 1568 O O . LEU A 1 203 ? 24.129 6.336 -32.152 1.00 97.06 203 LEU A O 1
ATOM 1572 N N . THR A 1 204 ? 24.928 6.275 -30.058 1.00 96.94 204 THR A N 1
ATOM 1573 C CA . THR A 1 204 ? 26.292 6.702 -30.402 1.00 96.94 204 THR A CA 1
ATOM 1574 C C . THR A 1 204 ? 26.983 5.685 -31.311 1.00 96.94 204 THR A C 1
ATOM 1576 O O . THR A 1 204 ? 27.596 6.072 -32.304 1.00 96.94 204 THR A O 1
ATOM 1579 N N . ILE A 1 205 ? 26.837 4.380 -31.042 1.00 96.00 205 ILE A N 1
ATOM 1580 C CA . ILE A 1 205 ? 27.375 3.316 -31.908 1.00 96.00 205 ILE A CA 1
ATOM 1581 C C . ILE A 1 205 ? 26.689 3.335 -33.280 1.00 96.00 205 ILE A C 1
ATOM 1583 O O . ILE A 1 205 ? 27.359 3.204 -34.305 1.00 96.00 205 ILE A O 1
ATOM 1587 N N . ALA A 1 206 ? 25.366 3.522 -33.319 1.00 95.56 206 ALA A N 1
ATOM 1588 C CA . ALA A 1 206 ? 24.610 3.606 -34.564 1.00 95.56 206 ALA A CA 1
ATOM 1589 C C . ALA A 1 206 ? 25.050 4.808 -35.418 1.00 95.56 206 ALA A C 1
ATOM 1591 O O . ALA A 1 206 ? 25.311 4.647 -36.609 1.00 95.56 206 ALA A O 1
ATOM 1592 N N . LEU A 1 207 ? 25.209 5.988 -34.809 1.00 96.12 207 LEU A N 1
ATOM 1593 C CA . LEU A 1 207 ? 25.711 7.189 -35.483 1.00 96.12 207 LEU A CA 1
ATOM 1594 C C . LEU A 1 207 ? 27.165 7.023 -35.938 1.00 96.12 207 LEU A C 1
ATOM 1596 O O . LEU A 1 207 ? 27.478 7.305 -37.091 1.00 96.12 207 LEU A O 1
ATOM 1600 N N . GLY A 1 208 ? 28.042 6.495 -35.079 1.00 96.25 208 GLY A N 1
ATOM 1601 C CA . GLY A 1 208 ? 29.435 6.207 -35.429 1.00 96.25 208 GLY A CA 1
ATOM 1602 C C . GLY A 1 208 ? 29.554 5.232 -36.602 1.00 96.25 208 GLY A C 1
ATOM 1603 O O . GLY A 1 208 ? 30.424 5.395 -37.456 1.00 96.25 208 GLY A O 1
ATOM 1604 N N . LYS A 1 209 ? 28.637 4.263 -36.702 1.00 93.31 209 LYS A N 1
ATOM 1605 C CA . LYS A 1 209 ? 28.524 3.374 -37.861 1.00 93.31 209 LYS A CA 1
ATOM 1606 C C . LYS A 1 209 ? 28.063 4.111 -39.124 1.00 93.31 209 LYS A C 1
ATOM 1608 O O . LYS A 1 209 ? 28.642 3.884 -40.182 1.00 93.31 209 LYS A O 1
ATOM 1613 N N . ILE A 1 210 ? 27.032 4.957 -39.036 1.00 94.12 210 ILE A N 1
ATOM 1614 C CA . ILE A 1 210 ? 26.497 5.722 -40.180 1.00 94.12 210 ILE A CA 1
ATOM 1615 C C . ILE A 1 210 ? 27.556 6.677 -40.742 1.00 94.12 210 ILE A C 1
ATOM 1617 O O . ILE A 1 210 ? 27.728 6.759 -41.954 1.00 94.12 210 ILE A O 1
ATOM 1621 N N . CYS A 1 211 ? 28.304 7.345 -39.866 1.00 95.06 211 CYS A N 1
ATOM 1622 C CA . CYS A 1 211 ? 29.373 8.265 -40.246 1.00 95.06 211 CYS A CA 1
ATOM 1623 C C . CYS A 1 211 ? 30.667 7.554 -40.689 1.00 95.06 211 CYS A C 1
ATOM 1625 O O . CYS A 1 211 ? 31.629 8.223 -41.052 1.00 95.06 211 CYS A O 1
ATOM 1627 N N . GLY A 1 212 ? 30.724 6.217 -40.642 1.00 91.75 212 GLY A N 1
ATOM 1628 C CA . GLY A 1 212 ? 31.901 5.437 -41.040 1.00 91.75 212 GLY A CA 1
ATOM 1629 C C . GLY A 1 212 ? 33.066 5.452 -40.041 1.00 91.75 212 GLY A C 1
ATOM 1630 O O . GLY A 1 212 ? 34.145 4.971 -40.372 1.00 91.75 212 GLY A O 1
ATOM 1631 N N . LEU A 1 213 ? 32.869 5.963 -38.819 1.00 94.00 213 LEU A N 1
ATOM 1632 C CA . LEU A 1 213 ? 33.900 6.021 -37.772 1.00 94.00 213 LEU A CA 1
ATOM 1633 C C . LEU A 1 213 ? 34.137 4.660 -37.099 1.00 94.00 213 LEU A C 1
ATOM 1635 O O . LEU A 1 213 ? 35.220 4.417 -36.573 1.00 94.00 213 LEU A O 1
ATOM 1639 N N . ILE A 1 214 ? 33.129 3.779 -37.075 1.00 93.50 214 ILE A N 1
ATOM 1640 C CA . ILE A 1 214 ? 33.188 2.493 -36.366 1.00 93.50 214 ILE A CA 1
ATOM 1641 C C . ILE A 1 214 ? 32.675 1.359 -37.265 1.00 93.50 214 ILE A C 1
ATOM 1643 O O . ILE A 1 214 ? 31.567 1.413 -37.800 1.00 93.50 214 ILE A O 1
ATOM 1647 N N . SER A 1 215 ? 33.455 0.282 -37.381 1.00 91.69 215 SER A N 1
ATOM 1648 C CA . SER A 1 215 ? 33.106 -0.905 -38.174 1.00 91.69 215 SER A CA 1
ATOM 1649 C C . SER A 1 215 ? 32.383 -1.971 -37.338 1.00 91.69 215 SER A C 1
ATOM 1651 O O . SER A 1 215 ? 32.966 -2.981 -36.958 1.00 91.69 215 SER A O 1
ATOM 1653 N N . VAL A 1 216 ? 31.094 -1.757 -37.052 1.00 94.38 216 VAL A N 1
ATOM 1654 C CA . VAL A 1 216 ? 30.217 -2.730 -36.356 1.00 94.38 216 VAL A CA 1
ATOM 1655 C C . VAL A 1 216 ? 29.132 -3.240 -37.314 1.00 94.38 216 VAL A C 1
ATOM 1657 O O . VAL A 1 216 ? 28.579 -2.434 -38.064 1.00 94.38 216 VAL A O 1
ATOM 1660 N N . PRO A 1 217 ? 28.760 -4.535 -37.343 1.00 95.94 217 PRO A N 1
ATOM 1661 C CA . PRO A 1 217 ? 27.648 -5.008 -38.173 1.00 95.94 217 PRO A CA 1
ATOM 1662 C C . PRO A 1 217 ? 26.289 -4.491 -37.663 1.00 95.94 217 PRO A C 1
ATOM 1664 O O . PRO A 1 217 ? 26.043 -4.460 -36.460 1.00 95.94 217 PRO A O 1
ATOM 1667 N N . TRP A 1 218 ? 25.356 -4.158 -38.569 1.00 94.06 218 TRP A N 1
ATOM 1668 C CA . TRP A 1 218 ? 24.003 -3.693 -38.194 1.00 94.06 218 TRP A CA 1
ATOM 1669 C C . TRP A 1 218 ? 23.254 -4.685 -37.294 1.00 94.06 218 TRP A C 1
ATOM 1671 O O . TRP A 1 218 ? 22.517 -4.269 -36.409 1.00 94.06 218 TRP A O 1
ATOM 1681 N N . LYS A 1 219 ? 23.501 -5.992 -37.456 1.00 96.00 219 LYS A N 1
ATOM 1682 C CA . LYS A 1 219 ? 22.935 -7.039 -36.592 1.00 96.00 219 LYS A CA 1
ATOM 1683 C C . LYS A 1 219 ? 23.324 -6.862 -35.120 1.00 96.00 219 LYS A C 1
ATOM 1685 O O . LYS A 1 219 ? 22.482 -7.056 -34.254 1.00 96.00 219 LYS A O 1
ATOM 1690 N N . ALA A 1 220 ? 24.565 -6.461 -34.836 1.00 95.00 220 ALA A N 1
ATOM 1691 C CA . ALA A 1 220 ? 25.015 -6.223 -33.465 1.00 95.00 220 ALA A CA 1
ATOM 1692 C C . ALA A 1 220 ? 24.373 -4.961 -32.871 1.00 95.00 220 ALA A C 1
ATOM 1694 O O . ALA A 1 220 ? 23.965 -4.977 -31.714 1.00 95.00 220 ALA A O 1
ATOM 1695 N N . VAL A 1 221 ? 24.204 -3.901 -33.672 1.00 95.81 221 VAL A N 1
ATOM 1696 C CA . VAL A 1 221 ? 23.503 -2.674 -33.248 1.00 95.81 221 VAL A CA 1
ATOM 1697 C C . VAL A 1 221 ? 22.032 -2.964 -32.932 1.00 95.81 221 VAL A C 1
ATOM 1699 O O . VAL A 1 221 ? 21.545 -2.577 -31.875 1.00 95.81 221 VAL A O 1
ATOM 1702 N N . LEU A 1 222 ? 21.337 -3.700 -33.807 1.00 96.88 222 LEU A N 1
ATOM 1703 C CA . LEU A 1 222 ? 19.946 -4.111 -33.589 1.00 96.88 222 LEU A CA 1
ATOM 1704 C C . LEU A 1 222 ? 19.803 -5.066 -32.396 1.00 96.88 222 LEU A C 1
ATOM 1706 O O . LEU A 1 222 ? 18.846 -4.950 -31.632 1.00 96.88 222 LEU A O 1
ATOM 1710 N N . GLY A 1 223 ? 20.763 -5.974 -32.203 1.00 97.88 223 GLY A N 1
ATOM 1711 C CA . GLY A 1 223 ? 20.820 -6.845 -31.031 1.00 97.88 223 GLY A CA 1
ATOM 1712 C C . GLY A 1 223 ? 20.960 -6.048 -29.733 1.00 97.88 223 GLY A C 1
ATOM 1713 O O . GLY A 1 223 ? 20.175 -6.242 -28.810 1.00 97.88 223 GLY A O 1
ATOM 1714 N N . ALA A 1 224 ? 21.890 -5.090 -29.687 1.00 96.81 224 ALA A N 1
ATOM 1715 C CA . ALA A 1 224 ? 22.071 -4.210 -28.534 1.00 96.81 224 ALA A CA 1
ATOM 1716 C C . ALA A 1 224 ? 20.825 -3.348 -28.263 1.00 96.81 224 ALA A C 1
ATOM 1718 O O . ALA A 1 224 ? 20.376 -3.268 -27.122 1.00 96.81 224 ALA A O 1
ATOM 1719 N N . ALA A 1 225 ? 20.213 -2.771 -29.303 1.00 97.69 225 ALA A N 1
ATOM 1720 C CA . ALA A 1 225 ? 18.961 -2.023 -29.178 1.00 97.69 225 ALA A CA 1
ATOM 1721 C C . ALA A 1 225 ? 17.827 -2.890 -28.608 1.00 97.69 225 ALA A C 1
ATOM 1723 O O . ALA A 1 225 ? 17.107 -2.457 -27.710 1.00 97.69 225 ALA A O 1
ATOM 1724 N N . SER A 1 226 ? 17.705 -4.132 -29.085 1.00 97.94 226 SER A N 1
ATOM 1725 C CA . SER A 1 226 ? 16.697 -5.083 -28.604 1.00 97.94 226 SER A CA 1
ATOM 1726 C C . SER A 1 226 ? 16.922 -5.450 -27.138 1.00 97.94 226 SER A C 1
ATOM 1728 O O . SER A 1 226 ? 15.965 -5.500 -26.375 1.00 97.94 226 SER A O 1
ATOM 1730 N N . LEU A 1 227 ? 18.174 -5.644 -26.712 1.00 98.00 227 LEU A N 1
ATOM 1731 C CA . LEU A 1 227 ? 18.508 -5.901 -25.308 1.00 98.00 227 LEU A CA 1
ATOM 1732 C C . LEU A 1 227 ? 18.159 -4.712 -24.405 1.00 98.00 227 LEU A C 1
ATOM 1734 O O . LEU A 1 227 ? 17.567 -4.913 -23.348 1.00 98.00 227 LEU A O 1
ATOM 1738 N N . VAL A 1 228 ? 18.467 -3.480 -24.826 1.00 98.12 228 VAL A N 1
ATOM 1739 C CA . VAL A 1 228 ? 18.091 -2.266 -24.078 1.00 98.12 228 VAL A CA 1
ATOM 1740 C C . VAL A 1 228 ? 16.572 -2.121 -23.999 1.00 98.12 228 VAL A C 1
ATOM 1742 O O . VAL A 1 228 ? 16.043 -1.795 -22.938 1.00 98.12 228 VAL A O 1
ATOM 1745 N N . PHE A 1 229 ? 15.859 -2.409 -25.089 1.00 97.94 229 PHE A N 1
ATOM 1746 C CA . PHE A 1 229 ? 14.400 -2.390 -25.104 1.00 97.94 229 PHE A CA 1
ATOM 1747 C C . PHE A 1 229 ? 13.801 -3.451 -24.175 1.00 97.94 229 PHE A C 1
ATOM 1749 O O . PHE A 1 229 ? 12.931 -3.130 -23.372 1.00 97.94 229 PHE A O 1
ATOM 1756 N N . LEU A 1 230 ? 14.290 -4.693 -24.223 1.00 97.69 230 LEU A N 1
ATOM 1757 C CA . LEU A 1 230 ? 13.846 -5.763 -23.325 1.00 97.69 230 LEU A CA 1
ATOM 1758 C C . LEU A 1 230 ? 14.133 -5.426 -21.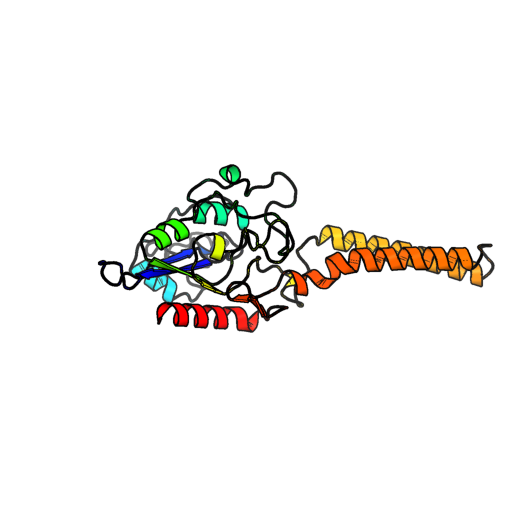860 1.00 97.69 230 LEU A C 1
ATOM 1760 O O . LEU A 1 230 ? 13.268 -5.632 -21.012 1.00 97.69 230 LEU A O 1
ATOM 1764 N N . PHE A 1 231 ? 15.307 -4.861 -21.567 1.00 97.31 231 PHE A N 1
ATOM 1765 C CA . PHE A 1 231 ? 15.638 -4.367 -20.234 1.00 97.31 231 PHE A CA 1
ATOM 1766 C C . PHE A 1 231 ? 14.634 -3.303 -19.777 1.00 97.31 231 PHE A C 1
ATOM 1768 O O . PHE A 1 231 ? 14.051 -3.443 -18.702 1.00 97.31 231 PHE A O 1
ATOM 1775 N N . PHE A 1 232 ? 14.380 -2.288 -20.613 1.00 97.44 232 PHE A N 1
ATOM 1776 C CA . PHE A 1 232 ? 13.402 -1.236 -20.339 1.00 97.44 232 PHE A CA 1
ATOM 1777 C C . PHE A 1 232 ? 12.007 -1.798 -20.070 1.00 97.44 232 PHE A C 1
ATOM 1779 O O . PHE A 1 232 ? 11.425 -1.514 -19.028 1.00 97.44 232 PHE A O 1
ATOM 1786 N N . VAL A 1 233 ? 11.487 -2.625 -20.979 1.00 96.75 233 VAL A N 1
ATOM 1787 C CA . VAL A 1 233 ? 10.159 -3.235 -20.854 1.00 96.75 233 VAL A CA 1
ATOM 1788 C C . VAL A 1 233 ? 10.069 -4.071 -19.582 1.00 96.75 233 VAL A C 1
ATOM 1790 O O . VAL A 1 233 ? 9.084 -3.959 -18.858 1.00 96.75 233 VAL A O 1
ATOM 1793 N N . SER A 1 234 ? 11.096 -4.869 -19.280 1.00 95.31 234 SER A N 1
ATOM 1794 C CA . SER A 1 234 ? 11.113 -5.737 -18.104 1.00 95.31 234 SER A CA 1
ATOM 1795 C C . SER A 1 234 ? 10.973 -4.947 -16.810 1.00 95.31 234 SER A C 1
ATOM 1797 O O . SER A 1 234 ? 10.138 -5.295 -15.978 1.00 95.31 234 SER A O 1
ATOM 1799 N N . TRP A 1 235 ? 11.779 -3.903 -16.610 1.00 95.12 235 TRP A N 1
ATOM 1800 C CA . TRP A 1 235 ? 11.719 -3.165 -15.352 1.00 95.12 235 TRP A CA 1
ATOM 1801 C C . TRP A 1 235 ? 10.520 -2.197 -15.332 1.00 95.12 235 TRP A C 1
ATOM 1803 O O . TRP A 1 235 ? 9.880 -2.030 -14.292 1.00 95.12 235 TRP A O 1
ATOM 1813 N N . TYR A 1 236 ? 10.147 -1.611 -16.475 1.00 95.06 236 TYR A N 1
ATOM 1814 C CA . TYR A 1 236 ? 8.987 -0.723 -16.577 1.00 95.06 236 TYR A CA 1
ATOM 1815 C C . TYR A 1 236 ? 7.668 -1.471 -16.347 1.00 95.06 236 TYR A C 1
ATOM 1817 O O . TYR A 1 236 ? 6.762 -0.925 -15.725 1.00 95.06 236 TYR A O 1
ATOM 1825 N N . ALA A 1 237 ? 7.550 -2.735 -16.763 1.00 92.88 237 ALA A N 1
ATOM 1826 C CA . ALA A 1 237 ? 6.375 -3.554 -16.459 1.00 92.88 237 ALA A CA 1
ATOM 1827 C C . ALA A 1 237 ? 6.164 -3.738 -14.944 1.00 92.88 237 ALA A C 1
ATOM 1829 O O . ALA A 1 237 ? 5.024 -3.725 -14.477 1.00 92.88 237 ALA A O 1
ATOM 1830 N N . SER A 1 238 ? 7.249 -3.839 -14.172 1.00 88.19 238 SER A N 1
ATOM 1831 C CA . SER A 1 238 ? 7.192 -3.969 -12.712 1.00 88.19 238 SER A CA 1
ATOM 1832 C C . SER A 1 238 ? 6.885 -2.642 -12.010 1.00 88.19 238 SER A C 1
ATOM 1834 O O . SER A 1 238 ? 6.078 -2.601 -11.085 1.00 88.19 238 SER A O 1
ATOM 1836 N N . PHE A 1 239 ? 7.501 -1.539 -12.450 1.00 90.38 239 PHE A N 1
ATOM 1837 C CA . PHE A 1 239 ? 7.499 -0.271 -11.704 1.00 90.38 239 PHE A CA 1
ATOM 1838 C C . PHE A 1 239 ? 6.696 0.870 -12.346 1.00 90.38 239 PHE A C 1
ATOM 1840 O O . PHE A 1 239 ? 6.332 1.830 -11.667 1.00 90.38 239 PHE A O 1
ATOM 1847 N N . GLY A 1 240 ? 6.399 0.796 -13.642 1.00 88.62 240 GLY A N 1
ATOM 1848 C CA . GLY A 1 240 ? 5.647 1.817 -14.379 1.00 88.62 240 GLY A CA 1
ATOM 1849 C C . GLY A 1 240 ? 4.157 1.843 -14.033 1.00 88.62 240 GLY A C 1
ATOM 1850 O O . GLY A 1 240 ? 3.491 2.857 -14.215 1.00 88.62 240 GLY A O 1
ATOM 1851 N N . PHE A 1 241 ? 3.640 0.750 -13.469 1.00 92.38 241 PHE A N 1
ATOM 1852 C CA . PHE A 1 241 ? 2.218 0.568 -13.168 1.00 92.38 241 PHE A CA 1
ATOM 1853 C C . PHE A 1 241 ? 1.905 0.538 -11.662 1.00 92.38 241 PHE A C 1
ATOM 1855 O O . PHE A 1 241 ? 0.817 0.115 -11.275 1.00 92.38 241 PHE A O 1
ATOM 1862 N N . VAL A 1 242 ? 2.818 1.018 -10.802 1.00 92.38 242 VAL A N 1
ATOM 1863 C CA . VAL A 1 242 ? 2.653 1.042 -9.329 1.00 92.38 242 VAL A CA 1
ATOM 1864 C C . VAL A 1 242 ? 1.290 1.597 -8.918 1.00 92.38 242 VAL A C 1
ATOM 1866 O O . VAL A 1 242 ? 0.576 0.961 -8.147 1.00 92.38 242 VAL A O 1
ATOM 1869 N N . ARG A 1 243 ? 0.879 2.735 -9.495 1.00 93.38 243 ARG A N 1
ATOM 1870 C CA . ARG A 1 243 ? -0.422 3.359 -9.212 1.00 93.38 243 ARG A CA 1
ATOM 1871 C C . ARG A 1 243 ? -1.593 2.413 -9.477 1.00 93.38 243 ARG A C 1
ATOM 1873 O O . ARG A 1 243 ? -2.500 2.305 -8.662 1.00 93.38 243 ARG A O 1
ATOM 1880 N N . ARG A 1 244 ? -1.579 1.706 -10.608 1.00 94.00 244 ARG A N 1
ATOM 1881 C CA . ARG A 1 244 ? -2.637 0.757 -10.975 1.00 94.00 244 ARG A CA 1
ATOM 1882 C C . ARG A 1 244 ? -2.657 -0.433 -10.012 1.00 94.00 244 ARG A C 1
ATOM 1884 O O . ARG A 1 244 ? -3.739 -0.880 -9.654 1.00 94.00 244 ARG A O 1
ATOM 1891 N N . TRP A 1 245 ? -1.502 -0.941 -9.589 1.00 92.25 245 TRP A N 1
ATOM 1892 C CA . TRP A 1 245 ? -1.419 -2.154 -8.767 1.00 92.25 245 TRP A CA 1
ATOM 1893 C C . TRP A 1 245 ? -1.649 -1.918 -7.268 1.00 92.25 245 TRP A C 1
ATOM 1895 O O . TRP A 1 245 ? -2.293 -2.736 -6.611 1.00 92.25 245 TRP A O 1
ATOM 1905 N N . ASN A 1 246 ? -1.154 -0.806 -6.725 1.00 94.25 246 ASN A N 1
ATOM 1906 C CA . ASN A 1 246 ? -1.167 -0.551 -5.283 1.00 94.25 246 ASN A CA 1
ATOM 1907 C C . ASN A 1 246 ? -2.293 0.389 -4.832 1.00 94.25 246 ASN A C 1
ATOM 1909 O O . ASN A 1 246 ? -2.776 0.263 -3.707 1.00 94.25 246 ASN A O 1
ATOM 1913 N N . CYS A 1 247 ? -2.754 1.298 -5.692 1.00 95.31 247 CYS A N 1
ATOM 1914 C CA . CYS A 1 247 ? -3.769 2.287 -5.331 1.00 95.31 247 CYS A CA 1
ATOM 1915 C C . CYS A 1 247 ? -5.156 1.783 -5.720 1.00 95.31 247 CYS A C 1
ATOM 1917 O O . CYS A 1 247 ? -5.691 2.164 -6.761 1.00 95.31 247 CYS A O 1
ATOM 1919 N N . ILE A 1 248 ? -5.721 0.897 -4.900 1.00 96.69 248 ILE A N 1
ATOM 1920 C CA . ILE A 1 248 ? -7.012 0.248 -5.161 1.00 96.69 248 ILE A CA 1
ATOM 1921 C C . ILE A 1 248 ? -7.965 0.420 -3.980 1.00 96.69 248 ILE A C 1
ATOM 1923 O O . ILE A 1 248 ? -7.517 0.498 -2.832 1.00 96.69 248 ILE A O 1
ATOM 1927 N N . LEU A 1 249 ? -9.266 0.446 -4.264 1.00 97.25 249 LEU A N 1
ATOM 1928 C CA . LEU A 1 249 ? -10.312 0.249 -3.264 1.00 97.25 249 LEU A CA 1
ATOM 1929 C C . LEU A 1 249 ? -10.948 -1.121 -3.446 1.00 97.25 249 LEU A C 1
ATOM 1931 O O . LEU A 1 249 ? -11.150 -1.586 -4.568 1.00 97.25 249 LEU A O 1
ATOM 1935 N N . MET A 1 250 ? -11.251 -1.749 -2.321 1.00 97.75 250 MET A N 1
ATOM 1936 C CA . MET A 1 250 ? -11.899 -3.041 -2.236 1.00 97.75 250 MET A CA 1
ATOM 1937 C C . MET A 1 250 ? -13.158 -2.935 -1.389 1.00 97.75 250 MET A C 1
ATOM 1939 O O . MET A 1 250 ? -13.194 -2.199 -0.399 1.00 97.75 250 MET A O 1
ATOM 1943 N N . ARG A 1 251 ? -14.161 -3.720 -1.768 1.00 97.94 251 ARG A N 1
ATOM 1944 C CA . ARG A 1 251 ? -15.300 -4.076 -0.932 1.00 97.94 251 ARG A CA 1
ATOM 1945 C C . ARG A 1 251 ? -15.265 -5.584 -0.762 1.00 97.94 251 ARG A C 1
ATOM 1947 O O . ARG A 1 251 ? -15.447 -6.316 -1.731 1.00 97.94 251 ARG A O 1
ATOM 1954 N N . ASN A 1 252 ? -15.031 -6.046 0.459 1.00 97.62 252 ASN A N 1
ATOM 1955 C CA . ASN A 1 252 ? -14.727 -7.446 0.735 1.00 97.62 252 ASN A CA 1
ATOM 1956 C C . ASN A 1 252 ? -13.601 -7.918 -0.203 1.00 97.62 252 ASN A C 1
ATOM 1958 O O . ASN A 1 252 ? -12.573 -7.254 -0.271 1.00 97.62 252 ASN A O 1
ATOM 1962 N N . HIS A 1 253 ? -13.781 -9.015 -0.938 1.00 97.25 253 HIS A N 1
ATOM 1963 C CA . HIS A 1 253 ? -12.763 -9.538 -1.857 1.00 97.25 253 HIS A CA 1
ATOM 1964 C C . HIS A 1 253 ? -12.732 -8.840 -3.227 1.00 97.25 253 HIS A C 1
ATOM 1966 O O . HIS A 1 253 ? -11.785 -9.033 -3.990 1.00 97.25 253 HIS A O 1
ATOM 1972 N N . ASP A 1 254 ? -13.723 -8.002 -3.537 1.00 97.12 254 ASP A N 1
ATOM 1973 C CA . ASP A 1 254 ? -13.871 -7.399 -4.858 1.00 97.12 254 ASP A CA 1
ATOM 1974 C C . ASP A 1 254 ? -13.184 -6.036 -4.940 1.00 97.12 254 ASP A C 1
ATOM 1976 O O . ASP A 1 254 ? -13.354 -5.173 -4.079 1.00 97.12 254 ASP A O 1
ATOM 1980 N N . VAL A 1 255 ? -12.441 -5.805 -6.023 1.00 97.12 255 VAL A N 1
ATOM 1981 C CA . VAL A 1 255 ? -11.856 -4.492 -6.327 1.00 97.12 255 VAL A CA 1
ATOM 1982 C C . VAL A 1 255 ? -12.937 -3.590 -6.918 1.00 97.12 255 VAL A C 1
ATOM 1984 O O . VAL A 1 255 ? -13.392 -3.812 -8.038 1.00 97.12 255 VAL A O 1
ATOM 1987 N N . THR A 1 256 ? -13.334 -2.553 -6.184 1.00 96.88 256 THR A N 1
ATOM 1988 C CA . THR A 1 256 ? -14.375 -1.606 -6.611 1.00 96.88 256 THR A CA 1
ATOM 1989 C C . THR A 1 256 ? -13.821 -0.452 -7.435 1.00 96.88 256 THR A C 1
ATOM 1991 O O . THR A 1 256 ? -14.518 0.075 -8.299 1.00 96.88 256 THR A O 1
ATOM 1994 N N . GLU A 1 257 ? -12.575 -0.043 -7.183 1.00 96.69 257 GLU A N 1
ATOM 1995 C CA . GLU A 1 257 ? -11.942 1.067 -7.895 1.00 96.69 257 GLU A CA 1
ATOM 1996 C C . GLU A 1 257 ? -10.446 0.820 -8.092 1.00 96.69 257 GLU A C 1
ATOM 1998 O O . GLU A 1 257 ? -9.716 0.484 -7.156 1.00 96.69 257 GLU A O 1
ATOM 2003 N N . GLN A 1 258 ? -9.980 1.001 -9.328 1.00 96.25 258 GLN A N 1
ATOM 2004 C CA . GLN A 1 258 ? -8.584 0.836 -9.703 1.00 96.25 258 GLN A CA 1
ATOM 2005 C C . GLN A 1 258 ? -8.294 1.697 -10.957 1.00 96.25 258 GLN A C 1
ATOM 2007 O O . GLN A 1 258 ? -8.966 1.523 -11.974 1.00 96.25 258 GLN A O 1
ATOM 2012 N N . PRO A 1 259 ? -7.283 2.582 -10.958 1.00 94.81 259 PRO A N 1
ATOM 2013 C CA . PRO A 1 259 ? -6.699 3.153 -9.753 1.00 94.81 259 PRO A CA 1
ATOM 2014 C C . PRO A 1 259 ? -7.757 3.952 -8.972 1.00 94.81 259 PRO A C 1
ATOM 2016 O O . PRO A 1 259 ? -8.699 4.485 -9.550 1.00 94.81 259 PRO A O 1
ATOM 2019 N N . MET A 1 260 ? -7.575 4.042 -7.664 1.00 94.06 260 MET A N 1
ATOM 2020 C CA . MET A 1 260 ? -8.371 4.870 -6.762 1.00 94.06 260 MET A CA 1
ATOM 2021 C C . MET A 1 260 ? -8.323 6.359 -7.153 1.00 94.06 260 MET A C 1
ATOM 2023 O O . MET A 1 260 ? -7.253 6.877 -7.489 1.00 94.06 260 MET A O 1
ATOM 2027 N N . VAL A 1 261 ? -9.461 7.055 -7.046 1.00 93.12 261 VAL A N 1
ATOM 2028 C CA . VAL A 1 261 ? -9.578 8.517 -7.189 1.00 93.12 261 VAL A CA 1
ATOM 2029 C C . VAL A 1 261 ? -9.644 9.175 -5.807 1.00 93.12 261 VAL A C 1
ATOM 2031 O O . VAL A 1 261 ? -10.659 9.096 -5.111 1.00 93.12 261 VAL A O 1
ATOM 2034 N N . LEU A 1 262 ? -8.549 9.834 -5.415 1.00 90.19 262 LEU A N 1
ATOM 2035 C CA . LEU A 1 262 ? -8.310 10.319 -4.052 1.00 90.19 262 LEU A CA 1
ATOM 2036 C C . LEU A 1 262 ? -9.372 11.315 -3.562 1.00 90.19 262 LEU A C 1
ATOM 2038 O O . LEU A 1 262 ? -9.754 11.283 -2.393 1.00 90.19 262 LEU A O 1
ATOM 2042 N N . GLU A 1 263 ? -9.890 12.155 -4.457 1.00 91.38 263 GLU A N 1
ATOM 2043 C CA . GLU A 1 263 ? -10.875 13.199 -4.163 1.00 91.38 263 GLU A CA 1
ATOM 2044 C C . GLU A 1 263 ? -12.206 12.626 -3.661 1.00 91.38 263 GLU A C 1
ATOM 2046 O O . GLU A 1 263 ? -12.912 13.271 -2.887 1.00 91.38 263 GLU A O 1
ATOM 2051 N N . ARG A 1 264 ? -12.555 11.404 -4.083 1.00 93.19 264 ARG A N 1
ATOM 2052 C CA . ARG A 1 264 ? -13.819 10.746 -3.714 1.00 93.19 264 ARG A CA 1
ATOM 2053 C C . ARG A 1 264 ? -13.658 9.766 -2.561 1.00 93.19 264 ARG A C 1
ATOM 2055 O O . ARG A 1 264 ? -14.625 9.512 -1.846 1.00 93.19 264 ARG A O 1
ATOM 2062 N N . THR A 1 265 ? -12.450 9.241 -2.352 1.00 92.06 265 THR A N 1
ATOM 2063 C CA . THR A 1 265 ? -12.167 8.169 -1.390 1.00 92.06 265 THR A CA 1
ATOM 2064 C C . THR A 1 265 ? -12.699 8.463 0.010 1.00 92.06 265 THR A C 1
ATOM 2066 O O . THR A 1 265 ? -13.370 7.617 0.599 1.00 92.06 265 THR A O 1
ATOM 2069 N N . ALA A 1 266 ? -12.441 9.661 0.544 1.00 89.75 266 ALA A N 1
ATOM 2070 C CA . ALA A 1 266 ? -12.869 10.020 1.897 1.00 89.75 266 ALA A CA 1
ATOM 2071 C C . ALA A 1 266 ? -14.400 10.049 2.037 1.00 89.75 266 ALA A C 1
ATOM 2073 O O . ALA A 1 266 ? -14.941 9.540 3.018 1.00 89.75 266 ALA A O 1
ATOM 2074 N N . HIS A 1 267 ? -15.097 10.601 1.040 1.00 94.00 267 HIS A N 1
ATOM 2075 C CA . HIS A 1 267 ? -16.557 10.651 1.021 1.00 94.00 267 HIS A CA 1
ATOM 2076 C C . HIS A 1 267 ? -17.170 9.250 0.928 1.00 94.00 267 HIS A C 1
ATOM 2078 O O . HIS A 1 267 ? -18.064 8.927 1.705 1.00 94.00 267 HIS A O 1
ATOM 2084 N N . LEU A 1 268 ? -16.643 8.397 0.045 1.00 95.25 268 LEU A N 1
ATOM 2085 C CA . LEU A 1 268 ? -17.107 7.017 -0.099 1.00 95.25 268 LEU A CA 1
ATOM 2086 C C . LEU A 1 268 ? -16.892 6.206 1.186 1.00 95.25 268 LEU A C 1
ATOM 2088 O O . LEU A 1 268 ? -17.790 5.494 1.619 1.00 95.25 268 LEU A O 1
ATOM 2092 N N . MET A 1 269 ? -15.728 6.342 1.832 1.00 93.12 269 MET A N 1
ATOM 2093 C CA . MET A 1 269 ? -15.466 5.688 3.120 1.00 93.12 269 MET A CA 1
ATOM 2094 C C . MET A 1 269 ? -16.439 6.158 4.206 1.00 93.12 269 MET A C 1
ATOM 2096 O O . MET A 1 269 ? -16.901 5.343 4.998 1.00 93.12 269 MET A O 1
ATOM 2100 N N . LEU A 1 270 ? -16.773 7.451 4.245 1.00 92.88 270 LEU A N 1
ATOM 2101 C CA . LEU A 1 270 ? -17.760 7.970 5.192 1.00 92.88 270 LEU A CA 1
ATOM 2102 C C . LEU A 1 270 ? -19.159 7.397 4.924 1.00 92.88 270 LEU A C 1
ATOM 2104 O O . LEU A 1 270 ? -19.815 6.957 5.863 1.00 92.88 270 LEU A O 1
ATOM 2108 N N . GLN A 1 271 ? -19.600 7.368 3.664 1.00 95.31 271 GLN A N 1
ATOM 2109 C CA . GLN A 1 271 ? -20.891 6.782 3.287 1.00 95.31 271 GLN A CA 1
ATOM 2110 C C . GLN A 1 271 ? -20.978 5.300 3.657 1.00 95.31 271 GLN A C 1
ATOM 2112 O O . GLN A 1 271 ? -21.987 4.859 4.195 1.00 95.31 271 GLN A O 1
ATOM 2117 N N . GLU A 1 272 ? -19.910 4.543 3.419 1.00 94.81 272 GLU A N 1
ATOM 2118 C CA . GLU A 1 272 ? -19.829 3.122 3.763 1.00 94.81 272 GLU A CA 1
ATOM 2119 C C . GLU A 1 272 ? -19.827 2.895 5.276 1.00 94.81 272 GLU A C 1
ATOM 2121 O O . GLU A 1 272 ? -20.487 1.981 5.761 1.00 94.81 272 GLU A O 1
ATOM 2126 N N . ALA A 1 273 ? -19.160 3.762 6.042 1.00 91.75 273 ALA A N 1
ATOM 2127 C CA . ALA A 1 273 ? -19.209 3.714 7.498 1.00 91.75 273 ALA A CA 1
ATOM 2128 C C . ALA A 1 273 ? -20.623 3.973 8.036 1.00 91.75 273 ALA A C 1
ATOM 2130 O O . ALA A 1 273 ? -21.093 3.214 8.878 1.00 91.75 273 ALA A O 1
ATOM 2131 N N . VAL A 1 274 ? -21.312 5.006 7.537 1.00 92.75 274 VAL A N 1
ATOM 2132 C CA . VAL A 1 274 ? -22.699 5.310 7.932 1.00 92.75 274 VAL A CA 1
ATOM 2133 C C . VAL A 1 274 ? -23.635 4.170 7.526 1.00 92.75 274 VAL A C 1
ATOM 2135 O O . VAL A 1 274 ? -24.369 3.663 8.366 1.00 92.75 274 VAL A O 1
ATOM 2138 N N . SER A 1 275 ? -23.538 3.686 6.283 1.00 93.50 275 SER A N 1
ATOM 2139 C CA . SER A 1 275 ? -24.351 2.563 5.802 1.00 93.50 275 SER A CA 1
ATOM 2140 C C . SER A 1 275 ? -24.122 1.283 6.601 1.00 93.50 275 SER A C 1
ATOM 2142 O O . SER A 1 275 ? -25.055 0.507 6.767 1.00 93.50 275 SER A O 1
ATOM 2144 N N . TYR A 1 276 ? -22.900 1.027 7.070 1.00 91.12 276 TYR A N 1
ATOM 2145 C CA . TYR A 1 276 ? -22.611 -0.137 7.903 1.00 91.12 276 TYR A CA 1
ATOM 2146 C C . TYR A 1 276 ? -23.220 -0.008 9.307 1.00 91.12 276 TYR A C 1
ATOM 2148 O O . TYR A 1 276 ? -23.702 -0.994 9.848 1.00 91.12 276 TYR A O 1
ATOM 2156 N N . ILE A 1 277 ? -23.224 1.201 9.876 1.00 88.88 277 ILE A N 1
ATOM 2157 C CA . ILE A 1 277 ? -23.817 1.503 11.189 1.00 88.88 277 ILE A CA 1
ATOM 2158 C C . ILE A 1 277 ? -25.345 1.356 11.184 1.00 88.88 277 ILE A C 1
ATOM 2160 O O . ILE A 1 277 ? -25.923 0.973 12.195 1.00 88.88 277 ILE A O 1
ATOM 2164 N N . GLU A 1 278 ? -25.997 1.700 10.075 1.00 89.69 278 GLU A N 1
ATOM 2165 C CA . GLU A 1 278 ? -2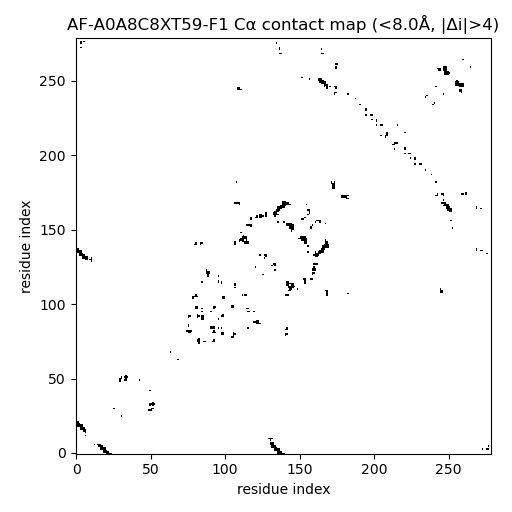7.462 1.707 9.955 1.00 89.69 278 GLU A CA 1
ATOM 2166 C C . GLU A 1 278 ? -28.090 0.320 9.705 1.00 89.69 278 GLU A C 1
ATOM 2168 O O . GLU A 1 278 ? -29.316 0.212 9.724 1.00 89.69 278 GLU A O 1
ATOM 2173 N N . ARG A 1 279 ? -27.283 -0.718 9.443 1.00 85.50 279 ARG A N 1
ATOM 2174 C CA . ARG A 1 279 ? -27.741 -2.102 9.201 1.00 85.50 279 ARG A CA 1
ATOM 2175 C C . ARG A 1 279 ? -28.002 -2.856 10.497 1.00 85.50 279 ARG A C 1
ATOM 2177 O O . ARG A 1 279 ? -28.966 -3.652 10.488 1.00 85.50 279 ARG A O 1
#

Nearest PDB structures (foldseek):
  8eg3-assembly1_A  TM=8.833E-01  e=6.143E-21  Homo sapiens
  1p49-assembly1_A  TM=8.880E-01  e=6.422E-20  Homo sapiens
  7cg4-assembly1_a  TM=8.603E-01  e=6.182E+00  Salmonella enterica subsp. enterica serovar Typhimurium str. LT2

Radius of gyration: 24.95 Å; Cα contacts (8 Å, |Δi|>4): 380; chains: 1; bounding box: 63×51×72 Å

Sequence (279 aa):
MLVVLGVGPSASARHHMQLLLKPIEMHSASTFQCMDPHKLNACPRPDSDCLCGLLRTPNIDRLAEEGVRLTQHLAAAPLCTPSRSSFLTGRHSFRSGMEAHDGYRALQWNGGSGGLPENETTFARILQQQGYATGLIGKWHQGVNCESRTDHCHHPLNHGFDYFYGMPFTLVNDCDPGRPPEVDASTRARLWFYTQVAALGVLTIALGKICGLISVPWKAVLGAASLVFLFFVSWYASFGFVRRWNCILMRNHDVTEQPMVLERTAHLMLQEAVSYIER

Organism: Panthera leo (NCBI:txid9689)

Solvent-accessible surface area (backbone atoms only — not comparable to full-atom values): 16242 Å² total; per-residue (Å²): 52,44,36,45,37,40,67,28,96,85,42,97,62,77,95,60,70,48,77,49,74,47,79,65,87,63,97,51,86,62,72,75,79,49,81,54,90,92,46,79,84,63,77,94,57,98,85,63,86,73,60,57,80,78,66,91,49,70,73,59,53,49,51,44,71,79,51,82,72,76,93,81,77,78,72,88,40,100,42,71,29,23,26,44,49,18,66,41,47,77,42,66,22,73,82,62,64,45,56,51,94,57,95,65,48,41,80,88,52,55,88,37,54,63,47,53,49,74,88,60,65,26,58,43,33,57,40,37,76,68,39,31,43,27,34,42,36,38,55,64,35,36,29,30,23,54,91,44,100,79,66,36,52,26,24,62,64,63,47,29,23,82,38,41,38,31,24,57,36,70,94,51,41,48,53,40,90,92,44,72,64,53,84,62,39,70,59,52,52,50,53,51,51,52,48,51,54,51,52,51,51,48,51,50,52,53,50,33,37,74,74,66,78,39,98,68,61,69,68,57,55,53,50,53,48,50,50,54,48,51,52,47,51,59,54,40,68,68,61,72,44,45,33,57,69,41,26,38,29,28,48,62,94,43,76,77,34,71,53,43,60,75,91,52,47,63,58,53,42,50,52,51,49,53,57,60,73,75,108

pLDDT: mean 84.03, std 20.53, range [27.06, 98.19]

Foldseek 3Di:
DWKWKFFAPPFPDPGDIDTDDDDDDPPDPLVLVADDPVCPPDPPDPPDDNCNPVDDDVVVNVCVVVHPDDPDDDQLDPDDQQSLLCQFQVDGSVVQVSADPDDPGFDQFLPDQFFRALPGAGVLQVSVVSRIQIEDFEEQRGYQHHPDLPRRCRPVVSRNHPKYKYFPHDDFQLLPPVGQGDRCNVVVVVLVVVLVVLVVVLVVQVVCVVVVNDDDDVVVSVVSVVVSVCSCCVVCVVPVCSQQGRQFIDIRSDTPDGNDDPVCRVVVSVVVSVVSVVD

Secondary structure (DSSP, 8-state):
-EEEEEEPTT--S----EEEE-----S-GGGGG---GGGTT----TTS---TTTS--HHHHHHHHHS---S----S-SSHHHHHHHHHHSS-GGGGT---SSS--S---TT-S--S-TTPPPHHHHHHHTTEEEEEEEE--S-S-SSSTT--TTSGGGGT-SEEEEESS---GGGSTTS---TTHHHHHHHHHHHHHHHHHHHHHHHHHHTTSS---HHHHHHHHHHHHHHHHHHHHHHTTHHHHHS-EEETTEEEESS--HHHHHHHHHHHHHHHHT-

InterPro domains:
  IPR000917 Sulfatase, N-terminal [PF00884] (55-178)
  IPR017850 Alkaline-phosphatase-like, core domain superfamily [G3DSA:3.40.720.10] (55-279)
  IPR017850 Alkaline-phosphatase-like, core domain superfamily [SSF53649] (55-279)
  IPR024607 Sulfatase, conserved site [PS00149] (131-141)
  IPR024607 Sulfatase, conserved site [PS00523] (78-90)
  IPR050738 Sulfatase enzyme [PTHR42693] (54-279)

Mean predicted aligned error: 9.12 Å